Protein AF-A0A2H1X3H8-F1 (afdb_monomer)

Radius of gyration: 25.98 Å; Cα contacts (8 Å, |Δi|>4): 181; chains: 1; bounding box: 60×42×74 Å

Nearest PDB structures (foldseek):
  6c70-assembly1_A  TM=7.941E-01  e=4.720E-04  Apocrypta bakeri
  8z9z-assembly1_C  TM=7.467E-01  e=4.088E-04  Acyrthosiphon pisum
  8z9z-assembly1_B  TM=7.452E-01  e=4.499E-04  Acyrthosiphon pisum
  8v3c-assembly1_D  TM=6.646E-01  e=2.406E-03  Anopheles gambiae

Structure (mmCIF, N/CA/C/O backbone):
data_AF-A0A2H1X3H8-F1
#
_entry.id   AF-A0A2H1X3H8-F1
#
loop_
_atom_site.group_PDB
_atom_site.id
_atom_site.type_symbol
_atom_site.label_atom_id
_atom_site.label_alt_id
_atom_site.label_comp_id
_atom_site.label_asym_id
_atom_site.label_entity_id
_atom_site.label_seq_id
_atom_site.pdbx_PDB_ins_code
_atom_site.Cartn_x
_atom_site.Cartn_y
_atom_site.Cartn_z
_atom_site.occupancy
_atom_site.B_iso_or_equiv
_atom_site.auth_seq_id
_atom_site.auth_comp_id
_atom_site.auth_asym_id
_atom_site.auth_atom_id
_atom_site.pdbx_PDB_model_num
ATOM 1 N N . MET A 1 1 ? -20.630 18.514 27.904 1.00 39.47 1 MET A N 1
ATOM 2 C CA . MET A 1 1 ? -19.962 17.916 26.727 1.00 39.47 1 MET A CA 1
ATOM 3 C C . MET A 1 1 ? -20.023 16.414 26.914 1.00 39.47 1 MET A C 1
ATOM 5 O O . MET A 1 1 ? -19.529 15.965 27.935 1.00 39.47 1 MET A O 1
ATOM 9 N N . SER A 1 2 ? -20.696 15.652 26.046 1.00 44.75 2 SER A N 1
ATOM 10 C CA . SER A 1 2 ? -20.638 14.188 26.160 1.00 44.75 2 SER A CA 1
ATOM 11 C C . SER A 1 2 ? -19.223 13.745 25.806 1.00 44.75 2 SER A C 1
ATOM 13 O O . SER A 1 2 ? -18.767 14.036 24.699 1.00 44.75 2 SER A O 1
ATOM 15 N N . GLU A 1 3 ? -18.527 13.099 26.736 1.00 55.97 3 GLU A N 1
ATOM 16 C CA . GLU A 1 3 ? -17.233 12.475 26.467 1.00 55.97 3 GLU A CA 1
ATOM 17 C C . GLU A 1 3 ? -17.399 11.512 25.289 1.00 55.97 3 GLU A C 1
ATOM 19 O O . GLU A 1 3 ? -18.258 10.625 25.295 1.00 55.97 3 GLU A O 1
ATOM 24 N N . GLN A 1 4 ? -16.649 11.760 24.217 1.00 63.66 4 GLN A N 1
ATOM 25 C CA . GLN A 1 4 ? -16.668 10.906 23.044 1.00 63.66 4 GLN A CA 1
ATOM 26 C C . GLN A 1 4 ? -16.036 9.574 23.444 1.00 63.66 4 GLN A C 1
ATOM 28 O O . GLN A 1 4 ? -14.826 9.500 23.636 1.00 63.66 4 GLN A O 1
ATOM 33 N N . LYS A 1 5 ? -16.863 8.537 23.608 1.00 76.88 5 LYS A N 1
ATOM 34 C CA . LYS A 1 5 ? -16.381 7.190 23.918 1.00 76.88 5 LYS A CA 1
ATOM 35 C C . LYS A 1 5 ? -15.461 6.706 22.806 1.00 76.88 5 LYS A C 1
ATOM 37 O O . LYS A 1 5 ? -15.828 6.761 21.632 1.00 76.88 5 LYS A O 1
ATOM 42 N N . ILE A 1 6 ? -14.292 6.221 23.202 1.00 85.44 6 ILE A N 1
ATOM 43 C CA . ILE A 1 6 ? -13.278 5.704 22.289 1.00 85.44 6 ILE A CA 1
ATOM 44 C C . ILE A 1 6 ? -13.769 4.402 21.684 1.00 85.44 6 ILE A C 1
ATOM 46 O O . ILE A 1 6 ? -14.173 3.478 22.396 1.00 85.44 6 ILE A O 1
ATOM 50 N N . THR A 1 7 ? -13.735 4.344 20.357 1.00 88.25 7 THR A N 1
ATOM 51 C CA . THR A 1 7 ? -14.158 3.162 19.607 1.00 88.25 7 THR A CA 1
ATOM 52 C C . THR A 1 7 ? -12.942 2.375 19.111 1.00 88.25 7 THR A C 1
ATOM 54 O O . THR A 1 7 ? -11.980 2.976 18.625 1.00 88.25 7 THR A O 1
ATOM 57 N N . PRO A 1 8 ? -12.968 1.030 19.151 1.00 89.94 8 PRO A N 1
ATOM 58 C CA . PRO A 1 8 ? -11.914 0.189 18.565 1.00 89.94 8 PRO A CA 1
ATOM 59 C C . PRO A 1 8 ? -11.628 0.528 17.095 1.00 89.94 8 PRO A C 1
ATOM 61 O O . PRO A 1 8 ? -10.495 0.438 16.611 1.00 89.94 8 PRO A O 1
ATOM 64 N N . PHE A 1 9 ? -12.662 0.980 16.380 1.00 92.31 9 PHE A N 1
ATOM 65 C CA . PHE A 1 9 ? -12.580 1.316 14.968 1.00 92.31 9 PHE A CA 1
ATOM 66 C C . PHE A 1 9 ? -11.637 2.501 14.664 1.00 92.31 9 PHE A C 1
ATOM 68 O O . PHE A 1 9 ? -11.088 2.601 13.562 1.00 92.31 9 PHE A O 1
ATOM 75 N N . GLU A 1 10 ? -11.360 3.377 15.635 1.00 93.25 10 GLU A N 1
ATOM 76 C CA . GLU A 1 10 ? -10.442 4.516 15.473 1.00 93.25 10 GLU A CA 1
ATOM 77 C C . GLU A 1 10 ? -9.011 4.098 15.110 1.00 93.25 10 GLU A C 1
ATOM 79 O O . GLU A 1 10 ? -8.323 4.814 14.366 1.00 93.25 10 GLU A O 1
ATOM 84 N N . SER A 1 11 ? -8.582 2.911 15.546 1.00 95.19 11 SER A N 1
ATOM 85 C CA . SER A 1 11 ? -7.281 2.334 15.188 1.00 95.19 11 SER A CA 1
ATOM 86 C C . SER A 1 11 ? -7.108 2.133 13.681 1.00 95.19 11 SER A C 1
ATOM 88 O O . SER A 1 11 ? -5.994 2.249 13.174 1.00 95.19 11 SER A O 1
ATOM 90 N N . PHE A 1 12 ? -8.198 1.914 12.939 1.00 96.69 12 PHE A N 1
ATOM 91 C CA . PHE A 1 12 ? -8.157 1.686 11.493 1.00 96.69 12 PHE A CA 1
ATOM 92 C C . PHE A 1 12 ? -8.214 2.969 10.659 1.00 96.69 12 PHE A C 1
ATOM 94 O O . PHE A 1 12 ? -8.030 2.934 9.441 1.00 96.69 12 PHE A O 1
ATOM 101 N N . SER A 1 13 ? -8.505 4.113 11.280 1.00 95.50 13 SER A N 1
ATOM 102 C CA . SER A 1 13 ? -8.808 5.348 10.552 1.00 95.50 13 SER A CA 1
ATOM 103 C C . SER A 1 13 ? -7.672 5.788 9.621 1.00 95.50 13 SER A C 1
ATOM 105 O O . SER A 1 13 ? -7.919 6.101 8.456 1.00 95.50 13 SER A O 1
ATOM 107 N N . GLU A 1 14 ? -6.425 5.762 10.091 1.00 96.81 14 GLU A N 1
ATOM 108 C CA . GLU A 1 14 ? -5.265 6.166 9.294 1.00 96.81 14 GLU A CA 1
ATOM 109 C C . GLU A 1 14 ? -4.955 5.193 8.153 1.00 96.81 14 GLU A C 1
ATOM 111 O O . GLU A 1 14 ? -4.663 5.638 7.042 1.00 96.81 14 GLU A O 1
ATOM 116 N N . VAL A 1 15 ? -5.071 3.880 8.380 1.00 97.75 15 VAL A N 1
ATOM 117 C CA . VAL A 1 15 ? -4.818 2.891 7.323 1.00 97.75 15 VAL A CA 1
ATOM 118 C C . VAL A 1 15 ? -5.897 2.945 6.241 1.00 97.75 15 VAL A C 1
ATOM 120 O O . VAL A 1 15 ? -5.572 2.971 5.054 1.00 97.75 15 VAL A O 1
ATOM 123 N N . TYR A 1 16 ? -7.174 3.085 6.614 1.00 97.44 16 TYR A N 1
ATOM 124 C CA . TYR A 1 16 ? -8.247 3.241 5.633 1.00 97.44 16 TYR A CA 1
ATOM 125 C C . TYR A 1 16 ? -8.139 4.546 4.849 1.00 97.44 16 TYR A C 1
ATOM 127 O O . TYR A 1 16 ? -8.426 4.542 3.655 1.00 97.44 16 TYR A O 1
ATOM 135 N N . LYS A 1 17 ? -7.691 5.651 5.463 1.00 96.94 17 LYS A N 1
ATOM 136 C CA . LYS A 1 17 ? -7.405 6.891 4.719 1.00 96.94 17 LYS A CA 1
ATOM 137 C C . LYS A 1 17 ? -6.371 6.651 3.623 1.00 96.94 17 LYS A C 1
ATOM 139 O O . LYS A 1 17 ? -6.586 7.113 2.508 1.00 96.94 17 LYS A O 1
ATOM 144 N N . VAL A 1 18 ? -5.297 5.910 3.913 1.00 97.56 18 VAL A N 1
ATOM 145 C CA . VAL A 1 18 ? -4.284 5.561 2.904 1.00 97.56 18 VAL A CA 1
ATOM 146 C C . VAL A 1 18 ? -4.886 4.672 1.820 1.00 97.56 18 VAL A C 1
ATOM 148 O O . VAL A 1 18 ? -4.767 5.009 0.650 1.00 97.56 18 VAL A O 1
ATOM 151 N N . LEU A 1 19 ? -5.594 3.598 2.185 1.00 97.56 19 LEU A N 1
ATOM 152 C CA . LEU A 1 19 ? -6.205 2.671 1.223 1.00 97.56 19 LEU A CA 1
ATOM 153 C C . LEU A 1 19 ? -7.251 3.334 0.317 1.00 97.56 19 LEU A C 1
ATOM 155 O O . LEU A 1 19 ? -7.355 2.999 -0.862 1.00 97.56 19 LEU A O 1
ATOM 159 N N . ILE A 1 20 ? -8.034 4.269 0.855 1.00 96.81 20 ILE A N 1
ATOM 160 C CA . ILE A 1 20 ? -8.954 5.096 0.071 1.00 96.81 20 ILE A CA 1
ATOM 161 C C . ILE A 1 20 ? -8.150 6.027 -0.834 1.00 96.81 20 ILE A C 1
ATOM 163 O O . ILE A 1 20 ? -8.449 6.113 -2.020 1.00 96.81 20 ILE A O 1
ATOM 167 N N . TRP A 1 21 ? -7.122 6.693 -0.302 1.00 96.31 21 TRP A N 1
ATOM 168 C CA . TRP A 1 21 ? -6.304 7.622 -1.074 1.00 96.31 21 TRP A CA 1
ATOM 169 C C . TRP A 1 21 ? -5.617 6.951 -2.261 1.00 96.31 21 TRP A C 1
ATOM 171 O O . TRP A 1 21 ? -5.686 7.535 -3.329 1.00 96.31 21 TRP A O 1
ATOM 181 N N . VAL A 1 22 ? -5.075 5.730 -2.128 1.00 96.62 22 VAL A N 1
ATOM 182 C CA . VAL A 1 22 ? -4.475 4.955 -3.245 1.00 96.62 22 VAL A CA 1
ATOM 183 C C . VAL A 1 22 ? -5.501 4.238 -4.140 1.00 96.62 22 VAL A C 1
ATOM 185 O O . VAL A 1 22 ? -5.134 3.555 -5.092 1.00 96.62 22 VAL A O 1
ATOM 188 N N . GLY A 1 23 ? -6.799 4.341 -3.830 1.00 96.31 23 GLY A N 1
ATOM 189 C CA . GLY A 1 23 ? -7.867 3.758 -4.650 1.00 96.31 23 GLY A CA 1
ATOM 190 C C . GLY A 1 23 ? -8.087 2.257 -4.444 1.00 96.31 23 GLY A C 1
ATOM 191 O O . GLY A 1 23 ? -8.811 1.624 -5.210 1.00 96.31 23 GLY A O 1
ATOM 192 N N . TYR A 1 24 ? -7.516 1.666 -3.396 1.00 96.31 24 TYR A N 1
ATOM 193 C CA . TYR A 1 24 ? -7.647 0.233 -3.110 1.00 96.31 24 TYR A CA 1
ATOM 194 C C . TYR A 1 24 ? -8.895 -0.078 -2.283 1.00 96.31 24 TYR A C 1
ATOM 196 O O . TYR A 1 24 ? -9.427 -1.182 -2.355 1.00 96.31 24 TYR A O 1
ATOM 204 N N . PHE A 1 25 ? -9.437 0.904 -1.558 1.00 95.56 25 PHE A N 1
ATOM 205 C CA . PHE A 1 25 ? -10.661 0.739 -0.776 1.00 95.56 25 PHE A CA 1
ATOM 206 C C . PHE A 1 25 ? -11.738 1.770 -1.130 1.00 95.56 25 PHE A C 1
ATOM 208 O O . PHE A 1 25 ? -11.477 2.862 -1.644 1.00 95.56 25 PHE A O 1
ATOM 215 N N . LYS A 1 26 ? -12.996 1.413 -0.865 1.00 94.06 26 LYS A N 1
ATOM 216 C CA . LYS A 1 26 ? -14.129 2.336 -1.006 1.00 94.06 26 LYS A CA 1
ATOM 217 C C . LYS A 1 26 ? -14.186 3.306 0.174 1.00 94.06 26 LYS A C 1
ATOM 219 O O . LYS A 1 26 ? -13.653 3.023 1.241 1.00 94.06 26 LYS A O 1
ATOM 224 N N . PHE A 1 27 ? -14.892 4.424 0.023 1.00 92.06 27 PHE A N 1
ATOM 225 C CA . PHE A 1 27 ? -15.163 5.288 1.171 1.00 92.06 27 PHE A CA 1
ATOM 226 C C . PHE A 1 27 ? -15.893 4.524 2.285 1.00 92.06 27 PHE A C 1
ATOM 228 O O . PHE A 1 27 ? -16.904 3.872 2.027 1.00 92.06 27 PHE A O 1
ATOM 235 N N . LEU A 1 28 ? -15.411 4.665 3.524 1.00 88.69 28 LEU A N 1
ATOM 236 C CA . LEU A 1 28 ? -16.061 4.101 4.714 1.00 88.69 28 LEU A CA 1
ATOM 237 C C . LEU A 1 28 ? -17.440 4.723 4.967 1.00 88.69 28 LEU A C 1
ATOM 239 O O . LEU A 1 28 ? -18.378 4.034 5.351 1.00 88.69 28 LEU A O 1
ATOM 243 N N . LYS A 1 29 ? -17.572 6.031 4.721 1.00 87.38 29 LYS A N 1
ATOM 244 C CA . LYS A 1 29 ? -18.836 6.773 4.792 1.00 87.38 29 LYS A CA 1
ATOM 245 C C . LYS A 1 29 ? -19.083 7.451 3.453 1.00 87.38 29 LYS A C 1
ATOM 247 O O . LYS A 1 29 ? -18.168 8.043 2.883 1.00 87.38 29 LYS A O 1
ATOM 252 N N . LYS A 1 30 ? -20.315 7.371 2.944 1.00 86.19 30 LYS A N 1
ATOM 253 C CA . LYS A 1 30 ? -20.681 8.014 1.675 1.00 86.19 30 LYS A CA 1
ATOM 254 C C . LYS A 1 30 ? -20.423 9.526 1.787 1.00 86.19 30 LYS A C 1
ATOM 256 O O . LYS A 1 30 ? -20.972 10.151 2.696 1.00 86.19 30 LYS A O 1
ATOM 261 N N . PRO A 1 31 ? -19.607 10.127 0.902 1.00 89.06 31 PRO A N 1
ATOM 262 C CA . PRO A 1 31 ? -19.337 11.553 0.973 1.00 89.06 31 PRO A CA 1
ATOM 263 C C . PRO A 1 31 ? -20.602 12.342 0.618 1.00 89.06 31 PRO A C 1
ATOM 265 O O . PRO A 1 31 ? -21.437 11.894 -0.170 1.00 89.06 31 PRO A O 1
ATOM 268 N N . ARG A 1 32 ? -20.727 13.549 1.179 1.00 90.25 32 ARG A N 1
ATOM 269 C CA . ARG A 1 32 ? -21.856 14.452 0.894 1.00 90.25 32 ARG A CA 1
ATOM 270 C C . ARG A 1 32 ? -21.882 14.887 -0.577 1.00 90.25 32 ARG A C 1
ATOM 272 O O . ARG A 1 32 ? -22.952 15.078 -1.147 1.00 90.25 32 ARG A O 1
ATOM 279 N N . ASN A 1 33 ? -20.707 15.018 -1.192 1.00 94.44 33 ASN A N 1
ATOM 280 C CA . ASN A 1 33 ? -20.559 15.384 -2.595 1.00 94.44 33 ASN A CA 1
ATOM 281 C C . ASN A 1 33 ? -20.717 14.149 -3.505 1.00 94.44 33 ASN A C 1
ATOM 283 O O . ASN A 1 33 ? -19.891 13.235 -3.473 1.00 94.44 33 ASN A O 1
ATOM 287 N N . ARG A 1 34 ? -21.762 14.144 -4.346 1.00 94.00 34 ARG A N 1
ATOM 288 C CA . ARG A 1 34 ? -22.020 13.064 -5.316 1.00 94.00 34 ARG A CA 1
ATOM 289 C C . ARG A 1 34 ? -20.926 12.952 -6.378 1.00 94.00 34 ARG A C 1
ATOM 291 O O . ARG A 1 34 ? -20.569 11.834 -6.729 1.00 94.00 34 ARG A O 1
ATOM 298 N N . CYS A 1 35 ? -20.383 14.075 -6.849 1.00 95.69 35 CYS A N 1
ATOM 299 C CA . CYS A 1 35 ? -19.320 14.085 -7.854 1.00 95.69 35 CYS A CA 1
ATOM 300 C C . CYS A 1 35 ? -18.070 13.377 -7.321 1.00 95.69 35 CYS A C 1
ATOM 302 O O . CYS A 1 35 ? -17.588 12.439 -7.943 1.00 95.69 35 CYS A O 1
ATOM 304 N N . LEU A 1 36 ? -17.644 13.714 -6.097 1.00 94.56 36 LEU A N 1
ATOM 305 C CA . LEU A 1 36 ? -16.516 13.049 -5.436 1.00 94.56 36 LEU A CA 1
ATOM 306 C C . LEU A 1 36 ? -16.723 11.532 -5.321 1.00 94.56 36 LEU A C 1
ATOM 308 O O . LEU A 1 36 ? -15.793 10.759 -5.534 1.00 94.56 36 LEU A O 1
ATOM 312 N N . TRP A 1 37 ? -17.944 11.097 -4.997 1.00 94.75 37 TRP A N 1
ATOM 313 C CA . TRP A 1 37 ? -18.262 9.673 -4.939 1.00 94.75 37 TRP A CA 1
ATOM 314 C C . TRP A 1 37 ? -18.112 8.997 -6.306 1.00 94.75 37 TRP A C 1
ATOM 316 O O . TRP A 1 37 ? -17.467 7.956 -6.380 1.00 94.75 37 TRP A O 1
ATOM 326 N N . ILE A 1 38 ? -18.663 9.589 -7.373 1.00 95.50 38 ILE A N 1
ATOM 327 C CA . ILE A 1 38 ? -18.574 9.052 -8.741 1.00 95.50 38 ILE A CA 1
ATOM 328 C C . ILE A 1 38 ? -17.116 9.011 -9.207 1.00 95.50 38 ILE A C 1
ATOM 330 O O . ILE A 1 38 ? -16.659 7.963 -9.660 1.00 95.50 38 ILE A O 1
ATOM 334 N N . CYS A 1 39 ? -16.371 10.108 -9.032 1.00 96.88 39 CYS A N 1
ATOM 335 C CA . CYS A 1 39 ? -14.948 10.173 -9.354 1.00 96.88 39 CYS A CA 1
ATOM 336 C C . CYS A 1 39 ? -14.179 9.052 -8.659 1.00 96.88 39 CYS A C 1
ATOM 338 O O . CYS A 1 39 ? -13.418 8.356 -9.318 1.00 96.88 39 CYS A O 1
ATOM 340 N N . HIS A 1 40 ? -14.436 8.810 -7.369 1.00 95.62 40 HIS A N 1
ATOM 341 C CA . HIS A 1 40 ? -13.796 7.717 -6.637 1.00 95.62 40 HIS A CA 1
ATOM 342 C C . HIS A 1 40 ? -14.161 6.336 -7.189 1.00 95.62 40 HIS A C 1
ATOM 344 O O . HIS A 1 40 ? -13.296 5.473 -7.284 1.00 95.62 40 HIS A O 1
ATOM 350 N N . GLN A 1 41 ? -15.419 6.107 -7.585 1.00 94.69 41 GLN A N 1
ATOM 351 C CA . GLN A 1 41 ? -15.811 4.820 -8.177 1.00 94.69 41 GLN A CA 1
ATOM 352 C C . GLN A 1 41 ? -15.117 4.542 -9.513 1.00 94.69 41 GLN A C 1
ATOM 354 O O . GLN A 1 41 ? -14.825 3.385 -9.788 1.00 94.69 41 GLN A O 1
ATOM 359 N N . ILE A 1 42 ? -14.834 5.573 -10.314 1.00 96.75 42 ILE A N 1
ATOM 360 C CA . ILE A 1 42 ? -14.075 5.451 -11.573 1.00 96.75 42 ILE A CA 1
ATOM 361 C C . ILE A 1 42 ? -12.577 5.317 -11.291 1.00 96.75 42 ILE A C 1
ATOM 363 O O . ILE A 1 42 ? -11.867 4.546 -11.925 1.00 96.75 42 ILE A O 1
ATOM 367 N N . TYR A 1 43 ? -12.089 6.055 -10.307 1.00 96.56 43 TYR A N 1
ATOM 368 C CA . TYR A 1 43 ? -10.686 6.100 -9.939 1.00 96.56 43 TYR A CA 1
ATOM 369 C C . TYR A 1 43 ? -10.156 4.758 -9.398 1.00 96.56 43 TYR A C 1
ATOM 371 O O . TYR A 1 43 ? -9.048 4.360 -9.740 1.00 96.56 43 TYR A O 1
ATOM 379 N N . ARG A 1 44 ? -10.948 4.003 -8.628 1.00 95.75 44 ARG A N 1
ATOM 380 C CA . ARG A 1 44 ? -10.550 2.678 -8.105 1.00 95.75 44 ARG A CA 1
ATOM 381 C C . ARG A 1 44 ? -10.176 1.643 -9.185 1.00 95.75 44 ARG A C 1
ATOM 383 O O . ARG A 1 44 ? -9.094 1.064 -9.081 1.00 95.75 44 ARG A O 1
ATOM 390 N N . PRO A 1 45 ? -11.010 1.372 -10.213 1.00 95.88 45 PRO A N 1
ATOM 391 C CA .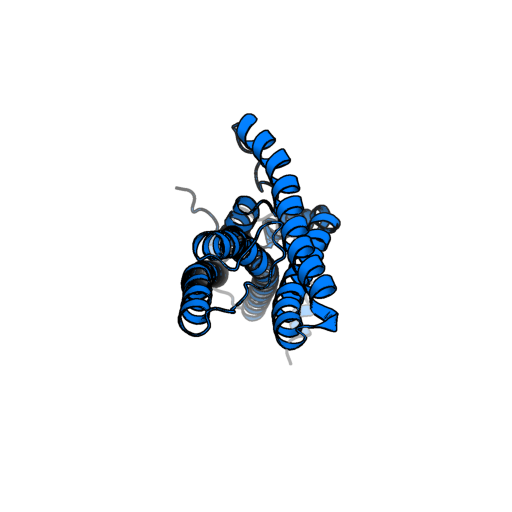 PRO A 1 45 ? -10.625 0.465 -11.288 1.00 95.88 45 PRO A CA 1
ATOM 392 C C . PRO A 1 45 ? -9.451 1.014 -12.106 1.00 95.88 45 PRO A C 1
ATOM 394 O O . PRO A 1 45 ? -8.608 0.225 -12.513 1.00 95.88 45 PRO A O 1
ATOM 397 N N . LEU A 1 46 ? -9.327 2.337 -12.282 1.00 96.12 46 LEU A N 1
ATOM 398 C CA . LEU A 1 46 ? -8.145 2.929 -12.922 1.00 96.12 46 LEU A CA 1
ATOM 399 C C . LEU A 1 46 ? -6.861 2.671 -12.122 1.00 96.12 46 LEU A C 1
ATOM 401 O O . LEU A 1 46 ? -5.850 2.303 -12.710 1.00 96.12 46 LEU A O 1
ATOM 405 N N . ALA A 1 47 ? -6.905 2.791 -10.792 1.00 95.81 47 ALA A N 1
ATOM 406 C CA . ALA A 1 47 ? -5.774 2.459 -9.928 1.00 95.81 47 ALA A CA 1
ATOM 407 C C . ALA A 1 47 ? -5.384 0.976 -10.054 1.00 95.81 47 ALA A C 1
ATOM 409 O O . ALA A 1 47 ? -4.202 0.652 -10.112 1.00 95.81 47 ALA A O 1
ATOM 410 N N . PHE A 1 48 ? -6.364 0.074 -10.156 1.00 95.56 48 PHE A N 1
ATOM 411 C CA . PHE A 1 48 ? -6.099 -1.348 -10.390 1.00 95.56 48 PHE A CA 1
ATOM 412 C C . PHE A 1 48 ? -5.490 -1.612 -11.776 1.00 95.56 48 PHE A C 1
ATOM 414 O O . PHE A 1 48 ? -4.514 -2.349 -11.882 1.00 95.56 48 PHE A O 1
ATOM 421 N N . ILE A 1 49 ? -6.012 -0.971 -12.827 1.00 95.75 49 ILE A N 1
ATOM 422 C CA . ILE A 1 49 ? -5.456 -1.055 -14.186 1.00 95.75 49 ILE A CA 1
ATOM 423 C C . ILE A 1 49 ? -4.012 -0.542 -14.215 1.00 95.75 49 ILE A C 1
ATOM 425 O O . ILE A 1 49 ? -3.175 -1.162 -14.861 1.00 95.75 49 ILE A O 1
ATOM 429 N N . LEU A 1 50 ? -3.699 0.536 -13.490 1.00 94.94 50 LEU A N 1
ATOM 430 C CA . LEU A 1 50 ? -2.337 1.060 -13.386 1.00 94.94 50 LEU A CA 1
ATOM 431 C C . LEU A 1 50 ? -1.376 0.038 -12.762 1.00 94.94 50 LEU A C 1
ATOM 433 O O . LEU A 1 50 ? -0.271 -0.133 -13.268 1.00 94.94 50 LEU A O 1
ATOM 437 N N . VAL A 1 51 ? -1.800 -0.676 -11.712 1.00 96.25 51 VAL A N 1
ATOM 438 C CA . VAL A 1 51 ? -1.004 -1.766 -11.120 1.00 96.25 51 VAL A CA 1
ATOM 439 C C . VAL A 1 51 ? -0.782 -2.884 -12.138 1.00 96.25 51 VAL A C 1
ATOM 441 O O . VAL A 1 51 ? 0.352 -3.318 -12.317 1.00 96.25 51 VAL A O 1
ATOM 444 N N . LEU A 1 52 ? -1.828 -3.326 -12.844 1.00 96.19 52 LEU A N 1
ATOM 445 C CA . LEU A 1 52 ? -1.699 -4.374 -13.866 1.00 96.19 52 LEU A CA 1
ATOM 446 C C . LEU A 1 52 ? -0.780 -3.957 -15.017 1.00 96.19 52 LEU A C 1
ATOM 448 O O . LEU A 1 52 ? 0.042 -4.754 -15.457 1.00 96.19 52 LEU A O 1
ATOM 452 N N . TRP A 1 53 ? -0.893 -2.713 -15.480 1.00 95.94 53 TRP A N 1
ATOM 453 C CA . TRP A 1 53 ? 0.001 -2.149 -16.487 1.00 95.94 53 TRP A CA 1
ATOM 454 C C . TRP A 1 53 ? 1.453 -2.147 -15.999 1.00 95.94 53 TRP A C 1
ATOM 456 O O . TRP A 1 53 ? 2.339 -2.580 -16.730 1.00 95.94 53 TRP A O 1
ATOM 466 N N . TYR A 1 54 ? 1.684 -1.733 -14.751 1.00 95.31 54 TYR A N 1
ATOM 467 C CA . TYR A 1 54 ? 3.018 -1.694 -14.158 1.00 95.31 54 TYR A CA 1
ATOM 468 C C . TYR A 1 54 ? 3.653 -3.092 -14.039 1.00 95.31 54 TYR A C 1
ATOM 470 O O . TYR A 1 54 ? 4.832 -3.252 -14.337 1.00 95.31 54 TYR A O 1
ATOM 478 N N . ASN A 1 55 ? 2.872 -4.122 -13.695 1.00 95.56 55 ASN A N 1
ATOM 479 C CA . ASN A 1 55 ? 3.341 -5.518 -13.719 1.00 95.56 55 ASN A CA 1
ATOM 480 C C . ASN A 1 55 ? 3.625 -5.976 -15.161 1.00 95.56 55 ASN A C 1
ATOM 482 O O . ASN A 1 55 ? 4.661 -6.561 -15.457 1.00 95.56 55 ASN A O 1
ATOM 486 N N . ALA A 1 56 ? 2.730 -5.661 -16.104 1.00 96.19 56 ALA A N 1
ATOM 487 C CA . ALA A 1 56 ? 2.877 -6.085 -17.494 1.00 96.19 56 ALA A CA 1
ATOM 488 C C . ALA A 1 56 ? 4.172 -5.566 -18.139 1.00 96.19 56 ALA A C 1
ATOM 490 O O . ALA A 1 56 ? 4.827 -6.318 -18.859 1.00 96.19 56 ALA A O 1
ATOM 491 N N . VAL A 1 57 ? 4.576 -4.317 -17.875 1.00 96.00 57 VAL A N 1
ATOM 492 C CA . VAL A 1 57 ? 5.835 -3.776 -18.424 1.00 96.00 57 VAL A CA 1
ATOM 493 C C . VAL A 1 57 ? 7.081 -4.459 -17.846 1.00 96.00 57 VAL A C 1
ATOM 495 O O . VAL A 1 57 ? 8.060 -4.625 -18.571 1.00 96.00 57 VAL A O 1
ATOM 498 N N . HIS A 1 58 ? 7.047 -4.917 -16.593 1.00 95.69 58 HIS A N 1
ATOM 499 C CA . HIS A 1 58 ? 8.131 -5.709 -15.999 1.00 95.69 58 HIS A CA 1
ATOM 500 C C . HIS A 1 58 ? 8.160 -7.128 -16.570 1.00 95.69 58 HIS A C 1
ATOM 502 O O . HIS A 1 58 ? 9.213 -7.626 -16.963 1.00 95.69 58 HIS A O 1
ATOM 508 N N . LEU A 1 59 ? 6.994 -7.759 -16.719 1.00 96.12 59 LEU A N 1
ATOM 509 C CA . LEU A 1 59 ? 6.888 -9.081 -17.328 1.00 96.12 59 LEU A CA 1
ATOM 510 C C . LEU A 1 59 ? 7.398 -9.090 -18.777 1.00 96.12 59 LEU A C 1
ATOM 512 O O . LEU A 1 59 ? 8.113 -10.010 -19.170 1.00 96.12 59 LEU A O 1
ATOM 516 N N . ILE A 1 60 ? 7.072 -8.062 -19.568 1.00 96.06 60 ILE A N 1
ATOM 517 C CA . ILE A 1 60 ? 7.587 -7.922 -20.939 1.00 96.06 60 ILE A CA 1
ATOM 518 C C . ILE A 1 60 ? 9.115 -7.796 -20.925 1.00 96.06 60 ILE A C 1
ATOM 520 O O . ILE A 1 60 ? 9.772 -8.469 -21.718 1.00 96.06 60 ILE A O 1
ATOM 524 N N . PHE A 1 61 ? 9.678 -6.992 -20.016 1.00 95.50 61 PHE A N 1
ATOM 525 C CA . PHE A 1 61 ? 11.129 -6.844 -19.871 1.00 95.50 61 PHE A CA 1
ATOM 526 C C . PHE A 1 61 ? 11.809 -8.184 -19.562 1.00 95.50 61 PHE A C 1
ATOM 528 O O . PHE A 1 61 ? 12.762 -8.564 -20.239 1.00 95.50 61 PHE A O 1
ATOM 535 N N . ILE A 1 62 ? 11.271 -8.943 -18.602 1.00 95.38 62 ILE A N 1
ATOM 536 C CA . ILE A 1 62 ? 11.761 -10.279 -18.228 1.00 95.38 62 ILE A CA 1
ATOM 537 C C . ILE A 1 62 ? 11.748 -11.228 -19.431 1.00 95.38 62 ILE A C 1
ATOM 539 O O . ILE A 1 62 ? 12.734 -11.917 -19.685 1.00 95.38 62 ILE A O 1
ATOM 543 N N . VAL A 1 63 ? 10.646 -11.259 -20.188 1.00 95.06 63 VAL A N 1
ATOM 544 C CA . VAL A 1 63 ? 10.499 -12.145 -21.353 1.00 95.06 63 VAL A CA 1
ATOM 545 C C . VAL A 1 63 ? 11.474 -11.770 -22.472 1.00 95.06 63 VAL A C 1
ATOM 547 O O . VAL A 1 63 ? 12.057 -12.663 -23.082 1.00 95.06 63 VAL A O 1
ATOM 550 N N . GLN A 1 64 ? 11.678 -10.476 -22.731 1.00 93.31 64 GLN A N 1
ATOM 551 C CA . GLN A 1 64 ? 12.611 -10.003 -23.760 1.00 93.31 64 GLN A CA 1
ATOM 552 C C . GLN A 1 64 ? 14.077 -10.228 -23.371 1.00 93.31 64 GLN A C 1
ATOM 554 O O . GLN A 1 64 ? 14.873 -10.628 -24.213 1.00 93.31 64 GLN A O 1
ATOM 559 N N . GLY A 1 65 ? 14.432 -10.009 -22.103 1.00 89.88 65 GLY A N 1
ATOM 560 C CA . GLY A 1 65 ? 15.810 -10.119 -21.619 1.00 89.88 65 GLY A CA 1
ATOM 561 C C . GLY A 1 65 ? 16.275 -11.544 -21.312 1.00 89.88 65 GLY A C 1
ATOM 562 O O . GLY A 1 65 ? 17.466 -11.746 -21.081 1.00 89.88 65 GLY A O 1
ATOM 563 N N . PHE A 1 66 ? 15.370 -12.533 -21.300 1.00 90.12 66 PHE A N 1
ATOM 564 C CA . PHE A 1 66 ? 15.639 -13.885 -20.784 1.00 90.12 66 PHE A CA 1
ATOM 565 C C . PHE A 1 66 ? 16.840 -14.583 -21.438 1.00 90.12 66 PHE A C 1
ATOM 567 O O . PHE A 1 66 ? 17.457 -15.439 -20.813 1.00 90.12 66 PHE A O 1
ATOM 574 N N . HIS A 1 67 ? 17.151 -14.264 -22.697 1.00 82.44 67 HIS A N 1
ATOM 575 C CA . HIS A 1 67 ? 18.220 -14.940 -23.439 1.00 82.44 67 HIS A CA 1
ATOM 576 C C . HIS A 1 67 ? 19.572 -14.221 -23.325 1.00 82.44 67 HIS A C 1
ATOM 578 O O . HIS A 1 67 ? 20.598 -14.891 -23.244 1.00 82.44 67 HIS A O 1
ATOM 584 N N . ASP A 1 68 ? 19.575 -12.887 -23.259 1.00 85.00 68 ASP A N 1
ATOM 585 C CA . ASP A 1 68 ? 20.794 -12.089 -23.446 1.00 85.00 68 ASP A CA 1
ATOM 586 C C . ASP A 1 68 ? 21.315 -11.438 -22.150 1.00 85.00 68 ASP A C 1
ATOM 588 O O . ASP A 1 68 ? 22.513 -11.175 -22.025 1.00 85.00 68 ASP A O 1
ATOM 592 N N . HIS A 1 69 ? 20.445 -11.199 -21.159 1.00 87.19 69 HIS A N 1
ATOM 593 C CA . HIS A 1 69 ? 20.753 -10.368 -19.985 1.00 87.19 69 HIS A CA 1
ATOM 594 C C . HIS A 1 69 ? 20.195 -10.963 -18.684 1.00 87.19 69 HIS A C 1
ATOM 596 O O . HIS A 1 69 ? 19.392 -10.344 -17.986 1.00 87.19 69 HIS A O 1
ATOM 602 N N . LEU A 1 70 ? 20.622 -12.185 -18.344 1.00 90.62 70 LEU A N 1
ATOM 603 C CA . LEU A 1 70 ? 20.097 -12.922 -17.185 1.00 90.62 70 LEU A CA 1
ATOM 604 C C . LEU A 1 70 ? 20.205 -12.154 -15.859 1.00 90.62 70 LEU A C 1
ATOM 606 O O . LEU A 1 70 ? 19.262 -12.196 -15.074 1.00 90.62 70 LEU A O 1
ATOM 610 N N . ASP A 1 71 ? 21.300 -11.430 -15.617 1.00 90.00 71 ASP A N 1
ATOM 611 C CA . ASP A 1 71 ? 21.477 -10.665 -14.373 1.00 90.00 71 ASP A CA 1
ATOM 612 C C . ASP A 1 71 ? 20.415 -9.562 -14.220 1.00 90.00 71 ASP A C 1
ATOM 614 O O . ASP A 1 71 ? 19.778 -9.447 -13.170 1.00 90.00 71 ASP A O 1
ATOM 618 N N . ASP A 1 72 ? 20.145 -8.804 -15.287 1.00 89.62 72 ASP A N 1
ATOM 619 C CA . ASP A 1 72 ? 19.109 -7.764 -15.289 1.00 89.62 72 ASP A CA 1
ATOM 620 C C . ASP A 1 72 ? 17.698 -8.370 -15.185 1.00 89.62 72 ASP A C 1
ATOM 622 O O . ASP A 1 72 ? 16.814 -7.807 -14.533 1.00 89.62 72 ASP A O 1
ATOM 626 N N . VAL A 1 73 ? 17.485 -9.552 -15.773 1.00 91.94 73 VAL A N 1
ATOM 627 C CA . VAL A 1 73 ? 16.234 -10.314 -15.643 1.00 91.94 73 VAL A CA 1
ATOM 628 C C . VAL A 1 73 ? 16.006 -10.766 -14.205 1.00 91.94 73 VAL A C 1
ATOM 630 O O . VAL A 1 73 ? 14.887 -10.651 -13.709 1.00 91.94 73 VAL A O 1
ATOM 633 N N . PHE A 1 74 ? 17.037 -11.252 -13.509 1.00 93.25 74 PHE A N 1
ATOM 634 C CA . PHE A 1 74 ? 16.924 -11.639 -12.102 1.00 93.25 74 PHE A CA 1
ATOM 635 C C . PHE A 1 74 ? 16.577 -10.446 -11.207 1.00 93.25 74 PHE A C 1
ATOM 637 O O . PHE A 1 74 ? 15.746 -10.579 -10.302 1.00 93.25 74 PHE A O 1
ATOM 644 N N . GLU A 1 75 ? 17.165 -9.278 -11.465 1.00 90.75 75 GLU A N 1
ATOM 645 C CA . GLU A 1 75 ? 16.827 -8.051 -10.742 1.00 90.75 75 GLU A CA 1
ATOM 646 C C . GLU A 1 75 ? 15.386 -7.596 -11.031 1.00 90.75 75 GLU A C 1
ATOM 648 O O . GLU A 1 75 ? 14.640 -7.304 -10.093 1.00 90.75 75 GLU A O 1
ATOM 653 N N . SER A 1 76 ? 14.941 -7.637 -12.293 1.00 92.12 76 SER A N 1
ATOM 654 C CA . SER A 1 76 ? 13.548 -7.339 -12.662 1.00 92.12 76 SER A CA 1
ATOM 655 C C . SER A 1 76 ? 12.557 -8.330 -12.032 1.00 92.12 76 SER A C 1
ATOM 657 O O . SER A 1 76 ? 11.551 -7.929 -11.446 1.00 92.12 76 SER A O 1
ATOM 659 N N . ALA A 1 77 ? 12.872 -9.629 -12.035 1.00 93.50 77 ALA A N 1
ATOM 660 C CA . ALA A 1 77 ? 12.043 -10.668 -11.425 1.00 93.50 77 ALA A CA 1
ATOM 661 C C . ALA A 1 77 ? 11.873 -10.471 -9.910 1.00 93.50 77 ALA A C 1
ATOM 663 O O . ALA A 1 77 ? 10.800 -10.738 -9.365 1.00 93.50 77 ALA A O 1
ATOM 664 N N . ARG A 1 78 ? 12.901 -9.964 -9.213 1.00 92.88 78 ARG A N 1
ATOM 665 C CA . ARG A 1 78 ? 12.805 -9.625 -7.785 1.00 92.88 78 ARG A CA 1
ATOM 666 C C . ARG A 1 78 ? 11.762 -8.532 -7.538 1.00 92.88 78 ARG A C 1
ATOM 668 O O . ARG A 1 78 ? 11.000 -8.639 -6.577 1.00 92.88 78 ARG A O 1
ATOM 675 N N . ILE A 1 79 ? 11.724 -7.508 -8.391 1.00 91.62 79 ILE A N 1
ATOM 676 C CA . ILE A 1 79 ? 10.715 -6.441 -8.329 1.00 91.62 79 ILE A CA 1
ATOM 677 C C . ILE A 1 79 ? 9.331 -7.031 -8.626 1.00 91.62 79 ILE A C 1
ATOM 679 O O . ILE A 1 79 ? 8.393 -6.811 -7.858 1.00 91.62 79 ILE A O 1
ATOM 683 N N . GLU A 1 80 ? 9.222 -7.856 -9.668 1.00 93.38 80 GLU A N 1
ATOM 684 C CA . GLU A 1 80 ? 7.957 -8.449 -10.107 1.00 93.38 80 GLU A CA 1
ATOM 685 C C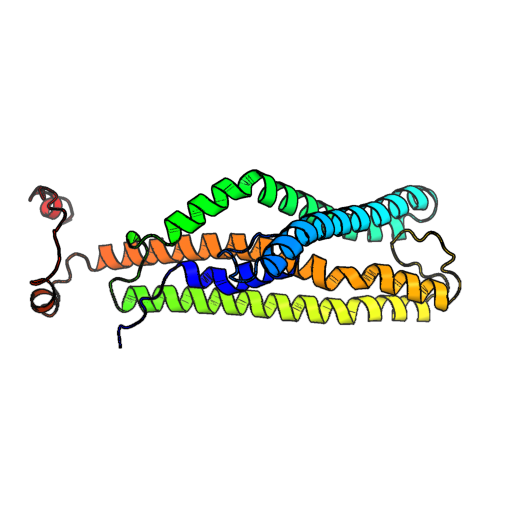 . GLU A 1 80 ? 7.310 -9.340 -9.036 1.00 93.38 80 GLU A C 1
ATOM 687 O O . GLU A 1 80 ? 6.100 -9.280 -8.838 1.00 93.38 80 GLU A O 1
ATOM 692 N N . ILE A 1 81 ? 8.084 -10.101 -8.252 1.00 94.75 81 ILE A N 1
ATOM 693 C CA . ILE A 1 81 ? 7.540 -10.908 -7.140 1.00 94.75 81 ILE A CA 1
ATOM 694 C C . ILE A 1 81 ? 6.755 -10.037 -6.142 1.00 94.75 81 ILE A C 1
ATOM 696 O O . ILE A 1 81 ? 5.680 -10.430 -5.675 1.00 94.75 81 ILE A O 1
ATOM 700 N N . ILE A 1 82 ? 7.271 -8.848 -5.819 1.00 93.25 82 ILE A N 1
ATOM 701 C CA . ILE A 1 82 ? 6.611 -7.903 -4.907 1.00 93.25 82 ILE A CA 1
ATOM 702 C C . ILE A 1 82 ? 5.332 -7.353 -5.558 1.00 93.25 82 ILE A C 1
ATOM 704 O O . ILE A 1 82 ? 4.301 -7.215 -4.895 1.00 93.25 82 ILE A O 1
ATOM 708 N N . GLN A 1 83 ? 5.362 -7.087 -6.863 1.00 93.38 83 GLN A N 1
ATOM 709 C CA . GLN A 1 83 ? 4.207 -6.570 -7.596 1.00 93.38 83 GLN A CA 1
ATOM 710 C C . GLN A 1 83 ? 3.092 -7.614 -7.748 1.00 93.38 83 GLN A C 1
ATOM 712 O O . GLN A 1 83 ? 1.927 -7.320 -7.467 1.00 93.38 83 GLN A O 1
ATOM 717 N N . VAL A 1 84 ? 3.436 -8.867 -8.044 1.00 95.69 84 VAL A N 1
ATOM 718 C CA . VAL A 1 84 ? 2.481 -9.982 -8.069 1.00 95.69 84 VAL A CA 1
ATOM 719 C C . VAL A 1 84 ? 1.862 -10.189 -6.684 1.00 95.69 84 VAL A C 1
ATOM 721 O O . VAL A 1 84 ? 0.650 -10.402 -6.577 1.00 95.69 84 VAL A O 1
ATOM 724 N N . ASN A 1 85 ? 2.643 -10.051 -5.602 1.00 96.94 85 ASN A N 1
ATOM 725 C CA . ASN A 1 85 ? 2.106 -10.089 -4.238 1.00 96.94 85 ASN A CA 1
ATOM 726 C C . ASN A 1 85 ? 1.031 -9.013 -4.018 1.00 96.94 85 ASN A C 1
ATOM 728 O O . ASN A 1 85 ? -0.028 -9.308 -3.453 1.00 96.94 85 ASN A O 1
ATOM 732 N N . LEU A 1 86 ? 1.258 -7.792 -4.510 1.00 96.25 86 LEU A N 1
ATOM 733 C CA . LEU A 1 86 ? 0.257 -6.729 -4.469 1.00 96.25 86 LEU A CA 1
ATOM 734 C C . LEU A 1 86 ? -0.998 -7.080 -5.267 1.00 96.25 86 LEU A C 1
ATOM 736 O O . LEU A 1 86 ? -2.104 -6.882 -4.766 1.00 96.25 86 LEU A O 1
ATOM 740 N N . VAL A 1 87 ? -0.856 -7.600 -6.487 1.00 96.81 87 VAL A N 1
ATOM 741 C CA . VAL A 1 87 ? -2.003 -7.984 -7.324 1.00 96.81 87 VAL A CA 1
ATOM 742 C C . VAL A 1 87 ? -2.871 -9.010 -6.597 1.00 96.81 87 VAL A C 1
ATOM 744 O O . VAL A 1 87 ? -4.085 -8.827 -6.488 1.00 96.81 87 VAL A O 1
ATOM 747 N N . VAL A 1 88 ? -2.257 -10.041 -6.010 1.00 97.44 88 VAL A N 1
ATOM 748 C CA . VAL A 1 88 ? -2.967 -11.057 -5.217 1.00 97.44 88 VAL A CA 1
ATOM 749 C C . VAL A 1 88 ? -3.663 -10.430 -4.007 1.00 97.44 88 VAL A C 1
ATOM 751 O O . VAL A 1 88 ? -4.835 -10.725 -3.750 1.00 97.44 88 VAL A O 1
ATOM 754 N N . LYS A 1 89 ? -2.991 -9.526 -3.283 1.00 97.06 89 LYS A N 1
ATOM 755 C CA . LYS A 1 89 ? -3.581 -8.777 -2.160 1.00 97.06 89 LYS A CA 1
ATOM 756 C C . LYS A 1 89 ? -4.789 -7.948 -2.588 1.00 97.06 89 LYS A C 1
ATOM 758 O O . LYS A 1 89 ? -5.814 -7.974 -1.908 1.00 97.06 89 LYS A O 1
ATOM 763 N N . LEU A 1 90 ? -4.699 -7.248 -3.716 1.00 96.25 90 LEU A N 1
ATOM 764 C CA . LEU A 1 90 ? -5.788 -6.441 -4.261 1.00 96.25 90 LEU A CA 1
ATOM 765 C C . LEU A 1 90 ? -6.979 -7.306 -4.645 1.00 96.25 90 LEU A C 1
ATOM 767 O O . LEU A 1 90 ? -8.092 -7.024 -4.205 1.00 96.25 90 LEU A O 1
ATOM 771 N N . ILE A 1 91 ? -6.752 -8.383 -5.400 1.00 96.31 91 ILE A N 1
ATOM 772 C CA . ILE A 1 91 ? -7.803 -9.337 -5.771 1.00 96.31 91 ILE A CA 1
ATOM 773 C C . ILE A 1 91 ? -8.475 -9.884 -4.510 1.00 96.31 91 ILE A C 1
ATOM 775 O O . ILE A 1 91 ? -9.699 -9.866 -4.413 1.00 96.31 91 ILE A O 1
ATOM 779 N N . THR A 1 92 ? -7.689 -10.293 -3.513 1.00 96.44 92 THR A N 1
ATOM 780 C CA . THR A 1 92 ? -8.199 -10.795 -2.230 1.00 96.44 92 THR A CA 1
ATOM 781 C C . THR A 1 92 ? -9.078 -9.752 -1.542 1.00 96.44 92 THR A C 1
ATOM 783 O O . THR A 1 92 ? -10.202 -10.050 -1.136 1.00 96.44 92 THR A O 1
ATOM 786 N N . LEU A 1 93 ? -8.613 -8.505 -1.455 1.00 95.12 93 LEU A N 1
ATOM 787 C CA . LEU A 1 93 ? -9.368 -7.418 -0.845 1.00 95.12 93 LEU A CA 1
ATOM 788 C C . LEU A 1 93 ? -10.676 -7.139 -1.600 1.00 95.12 93 LEU A C 1
ATOM 790 O O . LEU A 1 93 ? -11.707 -6.959 -0.951 1.00 95.12 93 LEU A O 1
ATOM 794 N N . TYR A 1 94 ? -10.672 -7.161 -2.936 1.00 94.19 94 TYR A N 1
ATOM 795 C CA . TYR A 1 94 ? -11.868 -6.982 -3.768 1.00 94.19 94 TYR A CA 1
ATOM 796 C C . TYR A 1 94 ? -12.869 -8.135 -3.613 1.00 94.19 94 TYR A C 1
ATOM 798 O O . TYR A 1 94 ? -14.050 -7.895 -3.358 1.00 94.19 94 TYR A O 1
ATOM 806 N N . VAL A 1 95 ? -12.406 -9.384 -3.706 1.00 96.25 95 VAL A N 1
ATOM 807 C CA . VAL A 1 95 ? -13.245 -10.588 -3.577 1.00 96.25 95 VAL A CA 1
ATOM 808 C C . VAL A 1 95 ? -13.888 -10.661 -2.193 1.00 96.25 95 VAL A C 1
ATOM 810 O O . VAL A 1 95 ? -15.074 -10.970 -2.065 1.00 96.25 95 VAL A O 1
ATOM 813 N N . TYR A 1 96 ? -13.136 -10.326 -1.143 1.00 96.06 96 TYR A N 1
ATOM 814 C CA . TYR A 1 96 ? -13.597 -10.433 0.239 1.00 96.06 96 TYR A CA 1
ATOM 815 C C . TYR A 1 96 ? -14.069 -9.111 0.853 1.00 96.06 96 TYR A C 1
ATOM 817 O O . TYR A 1 96 ? -14.318 -9.070 2.061 1.00 96.06 96 TYR A O 1
ATOM 825 N N . THR A 1 97 ? -14.277 -8.048 0.064 1.00 93.50 97 THR A N 1
ATOM 826 C CA . THR A 1 97 ? -14.681 -6.729 0.596 1.00 93.50 97 THR A CA 1
ATOM 827 C C . THR A 1 97 ? -15.945 -6.833 1.461 1.00 93.50 97 THR A C 1
ATOM 829 O O . THR A 1 97 ? -16.002 -6.267 2.550 1.00 93.50 97 THR A O 1
ATOM 832 N N . SER A 1 98 ? -16.935 -7.629 1.044 1.00 94.81 98 SER A N 1
ATOM 833 C CA . SER A 1 98 ? -18.180 -7.822 1.803 1.00 94.81 98 SER A CA 1
ATOM 834 C C . SER A 1 98 ? -17.962 -8.462 3.180 1.00 94.81 98 SER A C 1
ATOM 836 O O . SER A 1 98 ? -18.674 -8.137 4.129 1.00 94.81 98 SER A O 1
ATOM 838 N N . ARG A 1 99 ? -16.972 -9.354 3.321 1.00 95.94 99 ARG A N 1
ATOM 839 C CA . ARG A 1 99 ? -16.603 -9.958 4.610 1.00 95.94 99 ARG A CA 1
ATOM 840 C C . ARG A 1 99 ? -15.868 -8.955 5.491 1.00 95.94 99 ARG A C 1
ATOM 842 O O . ARG A 1 99 ? -16.203 -8.837 6.663 1.00 95.94 99 ARG A O 1
ATOM 849 N N . ILE A 1 100 ? -14.941 -8.194 4.912 1.00 95.06 100 ILE A N 1
ATOM 850 C CA . ILE A 1 100 ? -14.214 -7.117 5.600 1.00 95.06 100 ILE A CA 1
ATOM 851 C C . ILE A 1 100 ? -15.204 -6.087 6.165 1.00 95.06 100 ILE A C 1
ATOM 853 O O . ILE A 1 100 ? -15.089 -5.682 7.314 1.00 95.06 100 ILE A O 1
ATOM 857 N N . GLU A 1 101 ? -16.236 -5.715 5.408 1.00 94.31 101 GLU A N 1
ATOM 858 C CA . GLU A 1 101 ? -17.285 -4.803 5.882 1.00 94.31 101 GLU A CA 1
ATOM 859 C C . GLU A 1 101 ? -18.096 -5.358 7.052 1.00 94.31 101 GLU A C 1
ATOM 861 O O . GLU A 1 101 ? -18.425 -4.611 7.971 1.00 94.31 101 GLU A O 1
ATOM 866 N N . LYS A 1 102 ? -18.405 -6.660 7.043 1.00 95.38 102 LYS A N 1
ATOM 867 C CA . LYS A 1 102 ? -19.076 -7.312 8.175 1.00 95.38 102 LYS A CA 1
ATOM 868 C C . LYS A 1 102 ? -18.199 -7.291 9.424 1.00 95.38 102 LYS A C 1
ATOM 870 O O . LYS A 1 102 ? -18.708 -6.986 10.494 1.00 95.38 102 LYS A O 1
ATOM 875 N N . ILE A 1 103 ? -16.899 -7.558 9.280 1.00 94.81 103 ILE A N 1
ATOM 876 C CA . ILE A 1 103 ? -15.935 -7.489 10.387 1.00 94.81 103 ILE A CA 1
ATOM 877 C C . ILE A 1 103 ? -15.828 -6.052 10.910 1.00 94.81 103 ILE A C 1
ATOM 879 O O . ILE A 1 103 ? -15.924 -5.838 12.111 1.00 94.81 103 ILE A O 1
ATOM 883 N N . ASN A 1 104 ? -15.704 -5.060 10.025 1.00 94.38 104 ASN A N 1
ATOM 884 C CA . ASN A 1 104 ? -15.688 -3.648 10.414 1.00 94.38 104 ASN A CA 1
ATOM 885 C C . ASN A 1 104 ? -16.935 -3.262 11.209 1.00 94.38 104 ASN A C 1
ATOM 887 O O . ASN A 1 104 ? -16.824 -2.594 12.230 1.00 94.38 104 ASN A O 1
ATOM 891 N N . LYS A 1 105 ? -18.114 -3.691 10.741 1.00 93.38 105 LYS A N 1
ATOM 892 C CA . LYS A 1 105 ? -19.376 -3.432 11.433 1.00 93.38 105 LYS A CA 1
ATOM 893 C C . LYS A 1 105 ? -19.395 -4.084 12.814 1.00 93.38 105 LYS A C 1
ATOM 895 O O . LYS A 1 105 ? -19.811 -3.426 13.752 1.00 93.38 105 LYS A O 1
ATOM 900 N N . LEU A 1 106 ? -18.932 -5.331 12.920 1.00 93.56 106 LEU A N 1
ATOM 901 C CA . LEU A 1 106 ? -18.848 -6.064 14.184 1.00 93.56 106 LEU A CA 1
ATOM 902 C C . LEU A 1 106 ? -17.933 -5.345 15.187 1.00 93.56 106 LEU A C 1
ATOM 904 O O . LEU A 1 106 ? -18.313 -5.160 16.331 1.00 93.56 106 LEU A O 1
ATOM 908 N N . ILE A 1 107 ? -16.750 -4.904 14.755 1.00 92.81 107 ILE A N 1
ATOM 909 C CA . ILE A 1 107 ? -15.777 -4.204 15.614 1.00 92.81 107 ILE A CA 1
ATOM 910 C C . ILE A 1 107 ? -16.310 -2.850 16.113 1.00 92.81 107 ILE A C 1
ATOM 912 O O . ILE A 1 107 ? -15.915 -2.390 17.182 1.00 92.81 107 ILE A O 1
ATOM 916 N N . ASP A 1 108 ? -17.195 -2.211 15.348 1.00 90.00 108 ASP A N 1
ATOM 917 C CA . ASP A 1 108 ? -17.843 -0.944 15.712 1.00 90.00 108 ASP A CA 1
ATOM 918 C C . ASP A 1 108 ? -19.041 -1.137 16.668 1.00 90.00 108 ASP A C 1
ATOM 920 O O . ASP A 1 108 ? -19.667 -0.164 17.091 1.00 90.00 108 ASP A O 1
ATOM 924 N N . GLU A 1 109 ? -19.398 -2.380 17.017 1.00 89.12 109 GLU A N 1
ATOM 925 C CA . GLU A 1 109 ? -20.504 -2.640 17.938 1.00 89.12 109 GLU A CA 1
ATOM 926 C C . GLU A 1 109 ? -20.166 -2.219 19.380 1.00 89.12 109 GLU A C 1
ATOM 928 O O . GLU A 1 109 ? -19.030 -2.389 19.834 1.00 89.12 109 GLU A O 1
ATOM 933 N N . PRO A 1 110 ? -21.159 -1.739 20.160 1.00 86.50 110 PRO A N 1
ATOM 934 C CA . PRO A 1 110 ? -20.937 -1.252 21.522 1.00 86.50 110 PRO A CA 1
ATOM 935 C C . PRO A 1 110 ? -20.296 -2.264 22.474 1.00 86.50 110 PRO A C 1
ATOM 937 O O . PRO A 1 110 ? -19.676 -1.846 23.444 1.00 86.50 110 PRO A O 1
ATOM 940 N N . ILE A 1 111 ? -20.430 -3.567 22.203 1.00 88.62 111 ILE A N 1
ATOM 941 C CA . ILE A 1 111 ? -19.848 -4.642 23.021 1.00 88.62 111 ILE A CA 1
ATOM 942 C C . ILE A 1 111 ? -18.314 -4.597 23.068 1.00 88.62 111 ILE A C 1
ATOM 944 O O . ILE A 1 111 ? -17.724 -5.049 24.042 1.00 88.62 111 ILE A O 1
ATOM 948 N N . PHE A 1 112 ? -17.670 -4.028 22.044 1.00 89.50 112 PHE A N 1
ATOM 949 C CA . PHE A 1 112 ? -16.215 -3.869 21.991 1.00 89.50 112 PHE A CA 1
ATOM 950 C C . PHE A 1 112 ? -15.741 -2.493 22.483 1.00 89.50 112 PHE A C 1
ATOM 952 O O . PHE A 1 112 ? -14.537 -2.222 22.479 1.00 89.50 112 PHE A O 1
ATOM 959 N N . ALA A 1 113 ? -16.661 -1.603 22.874 1.00 88.38 113 ALA A N 1
ATOM 960 C CA . ALA A 1 113 ? -16.324 -0.275 23.373 1.00 88.38 113 ALA A CA 1
ATOM 961 C C . ALA A 1 113 ? -15.758 -0.332 24.801 1.00 88.38 113 ALA A C 1
ATOM 963 O O . ALA A 1 113 ? -16.043 -1.250 25.565 1.00 88.38 113 ALA A O 1
ATOM 964 N N . ALA A 1 114 ? -14.982 0.686 25.178 1.00 89.12 114 ALA A N 1
ATOM 965 C CA . ALA A 1 114 ? -14.490 0.816 26.546 1.00 89.12 114 ALA A CA 1
ATOM 966 C C . ALA A 1 114 ? -15.642 1.056 27.540 1.00 89.12 114 ALA A C 1
ATOM 968 O O . ALA A 1 114 ? -16.475 1.952 27.339 1.00 89.12 114 ALA A O 1
ATOM 969 N N . TYR A 1 115 ? -15.655 0.291 28.636 1.00 88.06 115 TYR A N 1
ATOM 970 C CA . TYR A 1 115 ? -16.578 0.478 29.760 1.00 88.06 115 TYR A CA 1
ATOM 971 C C . TYR A 1 115 ? -15.869 1.052 30.983 1.00 88.06 115 TYR A C 1
ATOM 973 O O . TYR A 1 115 ? -16.457 1.842 31.722 1.00 88.06 115 TYR A O 1
ATOM 981 N N . THR A 1 116 ? -14.601 0.689 31.173 1.00 89.75 116 THR A N 1
ATOM 982 C CA . THR A 1 116 ? -13.747 1.201 32.243 1.00 89.75 116 THR A CA 1
ATOM 983 C C . THR A 1 116 ? -12.686 2.158 31.697 1.00 89.75 116 THR A C 1
ATOM 985 O O . THR A 1 116 ? -12.328 2.126 30.517 1.00 89.75 116 THR A O 1
ATOM 988 N N . LYS A 1 117 ? -12.109 2.987 32.578 1.00 90.94 117 LYS A N 1
ATOM 989 C CA . LYS A 1 117 ? -10.937 3.812 32.231 1.00 90.94 117 LYS A CA 1
ATOM 990 C C . LYS A 1 117 ? -9.744 2.962 31.788 1.00 90.94 117 LYS A C 1
ATOM 992 O O . LYS A 1 117 ? -8.925 3.422 30.995 1.00 90.94 117 LYS A O 1
ATOM 997 N N . LYS A 1 118 ? -9.633 1.729 32.299 1.00 92.69 118 LYS A N 1
ATOM 998 C CA . LYS A 1 118 ? -8.546 0.826 31.927 1.00 92.69 118 LYS A CA 1
ATOM 999 C C . LYS A 1 118 ? -8.718 0.302 30.503 1.00 92.69 118 LYS A C 1
ATOM 1001 O O . LYS A 1 118 ? -7.743 0.283 29.754 1.00 92.69 118 LYS A O 1
ATOM 1006 N N . ASP A 1 119 ? -9.942 -0.048 30.111 1.00 93.44 119 ASP A N 1
ATOM 1007 C CA . ASP A 1 119 ? -10.270 -0.433 28.731 1.00 93.44 119 ASP A CA 1
ATOM 1008 C C . ASP A 1 119 ? -9.922 0.702 27.766 1.00 93.44 119 ASP A C 1
ATOM 1010 O O . ASP A 1 119 ? -9.288 0.485 26.734 1.00 93.44 119 ASP A O 1
ATOM 1014 N N . GLU A 1 120 ? -10.294 1.930 28.136 1.00 94.44 120 GLU A N 1
ATOM 1015 C CA . GLU A 1 120 ? -10.017 3.132 27.355 1.00 94.44 120 GLU A CA 1
ATOM 1016 C C . GLU A 1 120 ? -8.510 3.344 27.158 1.00 94.44 120 GLU A C 1
ATOM 1018 O O . GLU A 1 120 ? -8.053 3.565 26.035 1.00 94.44 120 GLU A O 1
ATOM 1023 N N . GLU A 1 121 ? -7.718 3.213 28.227 1.00 96.12 121 GLU A N 1
ATOM 1024 C CA . GLU A 1 121 ? -6.258 3.301 28.163 1.00 96.12 121 GLU A CA 1
ATOM 1025 C C . GLU A 1 121 ? -5.667 2.247 27.212 1.00 96.12 121 GLU A C 1
ATOM 1027 O O . GLU A 1 121 ? -4.831 2.575 26.362 1.00 96.12 121 GLU A O 1
ATOM 1032 N N . MET A 1 122 ? -6.129 0.995 27.312 1.00 96.62 122 MET A N 1
ATOM 1033 C CA . MET A 1 122 ? -5.676 -0.105 26.457 1.00 96.62 122 MET A CA 1
ATOM 1034 C C . MET A 1 122 ? -6.011 0.147 24.977 1.00 96.62 122 MET A C 1
ATOM 1036 O O . MET A 1 122 ? -5.138 0.009 24.113 1.00 96.62 122 MET A O 1
ATOM 1040 N N . LEU A 1 123 ? -7.239 0.578 24.663 1.00 96.31 123 LEU A N 1
ATOM 1041 C CA . LEU A 1 123 ? -7.657 0.907 23.293 1.00 96.31 123 LEU A CA 1
ATOM 1042 C C . LEU A 1 123 ? -6.902 2.118 22.729 1.00 96.31 123 LEU A C 1
ATOM 1044 O O . LEU A 1 123 ? -6.485 2.105 21.565 1.00 96.31 123 LEU A O 1
ATOM 1048 N N . LEU A 1 124 ? -6.669 3.152 23.543 1.00 96.56 124 LEU A N 1
ATOM 1049 C CA . LEU A 1 124 ? -5.876 4.322 23.160 1.00 96.56 124 LEU A CA 1
ATOM 1050 C C . LEU A 1 124 ? -4.437 3.957 22.833 1.00 96.56 124 LEU A C 1
ATOM 1052 O O . LEU A 1 124 ? -3.882 4.453 21.849 1.00 96.56 124 LEU A O 1
ATOM 1056 N N . GLN A 1 125 ? -3.816 3.113 23.654 1.00 97.50 125 GLN A N 1
ATOM 1057 C CA . GLN A 1 125 ? -2.446 2.680 23.430 1.00 97.50 125 GLN A CA 1
ATOM 1058 C C . GLN A 1 125 ? -2.329 1.927 22.101 1.00 97.50 125 GLN A C 1
ATOM 1060 O O . GLN A 1 125 ? -1.462 2.257 21.286 1.00 97.50 125 GLN A O 1
ATOM 1065 N N . THR A 1 126 ? -3.240 0.989 21.836 1.00 97.38 126 THR A N 1
ATOM 1066 C CA . THR A 1 126 ? -3.300 0.259 20.562 1.00 97.38 126 THR A CA 1
ATOM 1067 C C . THR A 1 126 ? -3.525 1.204 19.382 1.00 97.38 126 THR A C 1
ATOM 1069 O O . THR A 1 126 ? -2.785 1.141 18.399 1.00 97.38 126 THR A O 1
ATOM 1072 N N . THR A 1 127 ? -4.456 2.155 19.504 1.00 97.19 127 THR A N 1
ATOM 1073 C CA . THR A 1 127 ? -4.731 3.170 18.471 1.00 97.19 127 THR A CA 1
ATOM 1074 C C . THR A 1 127 ? -3.490 3.997 18.146 1.00 97.19 127 THR A C 1
ATOM 1076 O O . THR A 1 127 ? -3.103 4.119 16.981 1.00 97.19 127 THR A O 1
ATOM 1079 N N . ARG A 1 128 ? -2.797 4.510 19.171 1.00 97.75 128 ARG A N 1
ATOM 1080 C CA . ARG A 1 128 ? -1.555 5.279 19.001 1.00 97.75 128 ARG A CA 1
ATOM 1081 C C . ARG A 1 128 ? -0.467 4.452 18.323 1.00 97.75 128 ARG A C 1
ATOM 1083 O O . ARG A 1 128 ? 0.234 4.977 17.459 1.00 97.75 128 ARG A O 1
ATOM 1090 N N . ASN A 1 129 ? -0.323 3.181 18.689 1.00 97.88 129 ASN A N 1
ATOM 1091 C CA . ASN A 1 129 ? 0.673 2.294 18.094 1.00 97.88 129 ASN A CA 1
ATOM 1092 C C . ASN A 1 129 ? 0.389 2.040 16.608 1.00 97.88 129 ASN A C 1
ATOM 1094 O O . ASN A 1 129 ? 1.300 2.160 15.790 1.00 97.88 129 ASN A O 1
ATOM 1098 N N . MET A 1 130 ? -0.867 1.778 16.239 1.00 98.00 130 MET A N 1
ATOM 1099 C CA . MET A 1 130 ? -1.249 1.562 14.839 1.00 98.00 130 MET A CA 1
ATOM 1100 C C . MET A 1 130 ? -1.098 2.835 13.998 1.00 98.00 130 MET A C 1
ATOM 1102 O O . MET A 1 130 ? -0.576 2.790 12.884 1.00 98.00 130 MET A O 1
ATOM 1106 N N . HIS A 1 131 ? -1.442 4.006 14.541 1.00 98.06 131 HIS A N 1
ATOM 1107 C CA . HIS A 1 131 ? -1.212 5.283 13.852 1.00 98.06 131 HIS A CA 1
ATOM 1108 C C . HIS A 1 131 ? 0.281 5.580 13.661 1.00 98.06 131 HIS A C 1
ATOM 1110 O O . HIS A 1 131 ? 0.685 6.055 12.596 1.00 98.06 131 HIS A O 1
ATOM 1116 N N . ARG A 1 132 ? 1.123 5.274 14.659 1.00 98.12 132 ARG A N 1
ATOM 1117 C CA . ARG A 1 132 ? 2.587 5.379 14.537 1.00 98.12 132 ARG A CA 1
ATOM 1118 C C . ARG A 1 132 ? 3.126 4.450 13.454 1.00 98.12 132 ARG A C 1
ATOM 1120 O O . ARG A 1 132 ? 3.937 4.898 12.651 1.00 98.12 132 ARG A O 1
ATOM 1127 N N . LEU A 1 133 ? 2.643 3.210 13.387 1.00 97.56 133 LEU A N 1
ATOM 1128 C CA . LEU A 1 133 ? 3.040 2.251 12.356 1.00 97.56 133 LEU A CA 1
ATOM 1129 C C . LEU A 1 133 ? 2.736 2.778 10.944 1.00 97.56 133 LEU A C 1
ATOM 1131 O O . LEU A 1 133 ? 3.625 2.808 10.093 1.00 97.56 133 LEU A O 1
ATOM 1135 N N . VAL A 1 134 ? 1.524 3.296 10.716 1.00 97.56 134 VAL A N 1
ATOM 1136 C CA . VAL A 1 134 ? 1.149 3.915 9.431 1.00 97.56 134 VAL A CA 1
ATOM 1137 C C . VAL A 1 134 ? 2.034 5.125 9.112 1.00 97.56 134 VAL A C 1
ATOM 1139 O O . VAL A 1 134 ? 2.428 5.325 7.961 1.00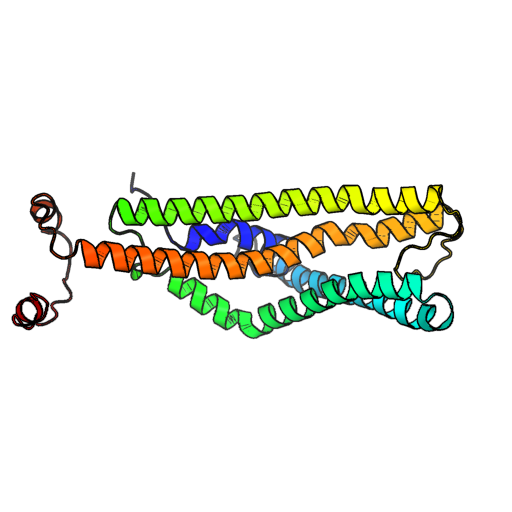 97.56 134 VAL A O 1
ATOM 1142 N N . ARG A 1 135 ? 2.387 5.938 10.116 1.00 97.88 135 ARG A N 1
ATOM 1143 C CA . ARG A 1 135 ? 3.314 7.064 9.937 1.00 97.88 135 ARG A CA 1
ATOM 1144 C C . ARG A 1 135 ? 4.707 6.591 9.525 1.00 97.88 135 ARG A C 1
ATOM 1146 O O . ARG A 1 135 ? 5.280 7.186 8.616 1.00 97.88 135 ARG A O 1
ATOM 1153 N N . TYR A 1 136 ? 5.239 5.543 10.153 1.00 97.44 136 TYR A N 1
ATOM 1154 C CA . TYR A 1 136 ? 6.540 4.987 9.783 1.00 97.44 136 TYR A CA 1
ATOM 1155 C C . TYR A 1 136 ? 6.539 4.447 8.359 1.00 97.44 136 TYR A C 1
ATOM 1157 O O . TYR A 1 136 ? 7.446 4.775 7.607 1.00 97.44 136 TYR A O 1
ATOM 1165 N N . ILE A 1 137 ? 5.478 3.758 7.938 1.00 96.31 137 ILE A N 1
ATOM 1166 C CA . ILE A 1 137 ? 5.330 3.311 6.546 1.00 96.31 137 ILE A CA 1
ATOM 1167 C C . ILE A 1 137 ? 5.357 4.480 5.567 1.00 96.31 137 ILE A C 1
ATOM 1169 O O . ILE A 1 137 ? 6.096 4.428 4.588 1.00 96.31 137 ILE A O 1
ATOM 1173 N N . LYS A 1 138 ? 4.607 5.558 5.835 1.00 96.00 138 LYS A N 1
ATOM 1174 C CA . LYS A 1 138 ? 4.622 6.753 4.976 1.00 96.00 138 LYS A CA 1
ATOM 1175 C C . LYS A 1 138 ? 6.033 7.332 4.847 1.00 96.00 138 LYS A C 1
ATOM 1177 O O . LYS A 1 138 ? 6.438 7.704 3.753 1.00 96.00 138 LYS A O 1
ATOM 1182 N N . ILE A 1 139 ? 6.781 7.395 5.949 1.00 96.69 139 ILE A N 1
ATOM 1183 C CA . ILE A 1 139 ? 8.167 7.880 5.949 1.00 96.69 139 ILE A CA 1
ATOM 1184 C C . ILE A 1 139 ? 9.069 6.934 5.147 1.00 96.69 139 ILE A C 1
ATOM 1186 O O . ILE A 1 139 ? 9.785 7.395 4.265 1.00 96.69 139 ILE A O 1
ATOM 1190 N N . SER A 1 140 ? 9.005 5.626 5.403 1.00 95.69 140 SER A N 1
ATOM 1191 C CA . SER A 1 140 ? 9.823 4.618 4.721 1.00 95.69 140 SER A CA 1
ATOM 1192 C C . SER A 1 140 ? 9.581 4.595 3.213 1.00 95.69 140 SER A C 1
ATOM 1194 O O . SER A 1 140 ? 10.545 4.588 2.453 1.00 95.69 140 SER A O 1
ATOM 1196 N N . VAL A 1 141 ? 8.321 4.647 2.767 1.00 95.50 141 VAL A N 1
ATOM 1197 C CA . VAL A 1 141 ? 7.989 4.687 1.334 1.00 95.50 141 VAL A CA 1
ATOM 1198 C C . VAL A 1 141 ? 8.452 5.993 0.697 1.00 95.50 141 VAL A C 1
ATOM 1200 O O . VAL A 1 141 ? 9.008 5.961 -0.395 1.00 95.50 141 VAL A O 1
ATOM 1203 N N . SER A 1 142 ? 8.289 7.135 1.372 1.00 94.25 142 SER A N 1
ATOM 1204 C CA . SER A 1 142 ? 8.794 8.415 0.862 1.00 94.25 142 SER A CA 1
ATOM 1205 C C . SER A 1 142 ? 10.315 8.416 0.712 1.00 94.25 142 SER A C 1
ATOM 1207 O O . SER A 1 142 ? 10.823 8.875 -0.306 1.00 94.25 142 SER A O 1
ATOM 1209 N N . LEU A 1 143 ? 11.051 7.871 1.688 1.00 95.38 143 LEU A N 1
ATOM 1210 C CA . LEU A 1 143 ? 12.505 7.730 1.590 1.00 95.38 143 LEU A CA 1
ATOM 1211 C C . LEU A 1 143 ? 12.890 6.798 0.437 1.00 95.38 143 LEU A C 1
ATOM 1213 O O . LEU A 1 143 ? 13.751 7.154 -0.363 1.00 95.38 143 LEU A O 1
ATOM 1217 N N . ALA A 1 144 ? 12.222 5.650 0.300 1.00 93.06 144 ALA A N 1
ATOM 1218 C CA . ALA A 1 144 ? 12.446 4.736 -0.819 1.00 93.06 144 ALA A CA 1
ATOM 1219 C C . ALA A 1 144 ? 12.174 5.413 -2.174 1.00 93.06 144 ALA A C 1
ATOM 1221 O O . ALA A 1 144 ? 12.984 5.288 -3.087 1.00 93.06 144 ALA A O 1
ATOM 1222 N N . GLY A 1 145 ? 11.104 6.206 -2.278 1.00 91.81 145 GLY A N 1
ATOM 1223 C CA . GLY A 1 145 ? 10.762 6.975 -3.477 1.00 91.81 145 GLY A CA 1
ATOM 1224 C C . GLY A 1 145 ? 11.795 8.040 -3.863 1.00 91.81 145 GLY A C 1
ATOM 1225 O O . GLY A 1 145 ? 11.827 8.446 -5.018 1.00 91.81 145 GLY A O 1
ATOM 1226 N N . VAL A 1 146 ? 12.658 8.466 -2.934 1.00 92.81 146 VAL A N 1
ATOM 1227 C CA . VAL A 1 146 ? 13.775 9.388 -3.204 1.00 92.81 146 VAL A CA 1
ATOM 1228 C C . VAL A 1 146 ? 15.068 8.629 -3.501 1.00 92.81 146 VAL A C 1
ATOM 1230 O O . VAL A 1 146 ? 15.761 8.940 -4.469 1.00 92.81 146 VAL A O 1
ATOM 1233 N N . PHE A 1 147 ? 15.409 7.623 -2.694 1.00 95.88 147 PHE A N 1
ATOM 1234 C CA . PHE A 1 147 ? 16.667 6.890 -2.849 1.00 95.88 147 PHE A CA 1
ATOM 1235 C C . PHE A 1 147 ? 16.680 5.982 -4.080 1.00 95.88 147 PHE A C 1
ATOM 1237 O O . PHE A 1 147 ? 17.719 5.860 -4.725 1.00 95.88 147 PHE A O 1
ATOM 1244 N N . TRP A 1 148 ? 15.541 5.388 -4.444 1.00 94.50 148 TRP A N 1
ATOM 1245 C CA . TRP A 1 148 ? 15.432 4.514 -5.610 1.00 94.50 148 TRP A CA 1
ATOM 1246 C C . TRP A 1 148 ? 15.788 5.215 -6.934 1.00 94.50 148 TRP A C 1
ATOM 1248 O O . TRP A 1 148 ? 16.758 4.786 -7.563 1.00 94.50 148 TRP A O 1
ATOM 1258 N N . PRO A 1 149 ? 15.139 6.327 -7.350 1.00 95.81 149 PRO A N 1
ATOM 1259 C CA . PRO A 1 149 ? 15.540 7.036 -8.569 1.00 95.81 149 PRO A CA 1
ATOM 1260 C C . PRO A 1 149 ? 16.987 7.532 -8.496 1.00 95.81 149 PRO A C 1
ATOM 1262 O O . PRO A 1 149 ? 17.717 7.435 -9.481 1.00 95.81 149 PRO A O 1
ATOM 1265 N N . GLY A 1 150 ? 17.435 8.008 -7.326 1.00 96.81 150 GLY A N 1
ATOM 1266 C CA . GLY A 1 150 ? 18.825 8.414 -7.118 1.00 96.81 150 GL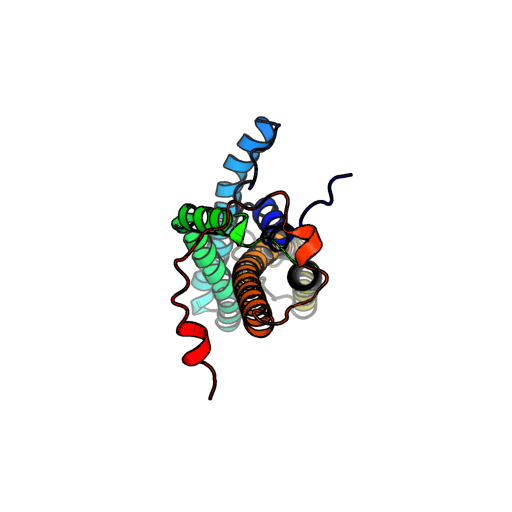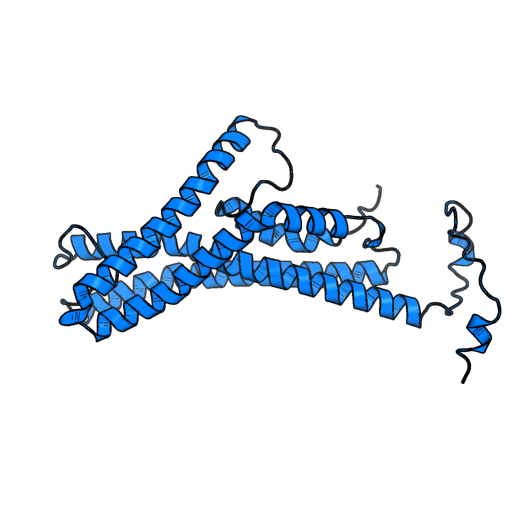Y A CA 1
ATOM 1267 C C . GLY A 1 150 ? 19.815 7.283 -7.411 1.00 96.81 150 GLY A C 1
ATOM 1268 O O . GLY A 1 150 ? 20.822 7.508 -8.079 1.00 96.81 150 GLY A O 1
ATOM 1269 N N . SER A 1 151 ? 19.496 6.057 -6.988 1.00 96.06 151 SER A N 1
ATOM 1270 C CA . SER A 1 151 ? 20.313 4.874 -7.269 1.00 96.06 151 SER A CA 1
ATOM 1271 C C . SER A 1 151 ? 20.349 4.514 -8.759 1.00 96.06 151 SER A C 1
ATOM 1273 O O . SER A 1 151 ? 21.413 4.171 -9.268 1.00 96.06 151 SER A O 1
ATOM 1275 N N . LEU A 1 152 ? 19.237 4.679 -9.487 1.00 96.12 152 LEU A N 1
ATOM 1276 C CA . LEU A 1 152 ? 19.178 4.437 -10.934 1.00 96.12 152 LEU A CA 1
ATOM 1277 C C . LEU A 1 152 ? 20.030 5.448 -11.711 1.00 96.12 152 LEU A C 1
ATOM 1279 O O . LEU A 1 152 ? 20.738 5.073 -12.647 1.00 96.12 152 LEU A O 1
ATOM 1283 N N . PHE A 1 153 ? 20.016 6.723 -11.315 1.00 97.81 153 PHE A N 1
ATOM 1284 C CA . PHE A 1 153 ? 20.889 7.734 -11.916 1.00 97.81 153 PHE A CA 1
ATOM 1285 C C . PHE A 1 153 ? 22.362 7.514 -11.563 1.00 97.81 153 PHE A C 1
ATOM 1287 O O . PHE A 1 153 ? 23.220 7.648 -12.433 1.00 97.81 153 PHE A O 1
ATOM 1294 N N . ALA A 1 154 ? 22.662 7.122 -10.322 1.00 97.56 154 ALA A N 1
ATOM 1295 C CA . ALA A 1 154 ? 24.019 6.768 -9.918 1.00 97.56 154 ALA A CA 1
ATOM 1296 C C . ALA A 1 154 ? 24.550 5.564 -10.716 1.00 97.56 154 ALA A C 1
ATOM 1298 O O . ALA A 1 154 ? 25.677 5.621 -11.208 1.00 97.56 154 ALA A O 1
ATOM 1299 N N . LYS A 1 155 ? 23.723 4.525 -10.924 1.00 95.75 155 LYS A N 1
ATOM 1300 C CA . LYS A 1 155 ? 24.060 3.361 -11.761 1.00 95.75 155 LYS A CA 1
ATOM 1301 C C . LYS A 1 155 ? 24.390 3.795 -13.191 1.00 95.75 155 LYS A C 1
ATOM 1303 O O . LYS A 1 155 ? 25.429 3.410 -13.708 1.00 95.75 155 LYS A O 1
ATOM 1308 N N . ARG A 1 156 ? 23.572 4.666 -13.795 1.00 96.88 156 ARG A N 1
ATOM 1309 C CA . ARG A 1 156 ? 23.810 5.194 -15.153 1.00 96.88 156 ARG A CA 1
ATOM 1310 C C . ARG A 1 156 ? 25.062 6.051 -15.274 1.00 96.88 156 ARG A C 1
ATOM 1312 O O . ARG A 1 156 ? 25.716 6.051 -16.310 1.00 96.88 156 ARG A O 1
ATOM 1319 N N . TYR A 1 157 ? 25.381 6.808 -14.231 1.00 97.25 157 TYR A N 1
ATOM 1320 C CA . TYR A 1 157 ? 26.596 7.612 -14.203 1.00 97.25 157 TYR A CA 1
ATOM 1321 C C . TYR A 1 157 ? 27.859 6.737 -14.149 1.00 97.25 157 TYR A C 1
ATOM 1323 O O . TYR A 1 157 ? 28.866 7.080 -14.762 1.00 97.25 157 TYR A O 1
ATOM 1331 N N . GLN A 1 158 ? 27.804 5.611 -13.430 1.00 97.19 158 GLN A N 1
ATOM 1332 C CA . GLN A 1 158 ? 28.909 4.651 -13.328 1.00 97.19 158 GLN A CA 1
ATOM 1333 C C . GLN A 1 158 ? 29.031 3.757 -14.567 1.00 97.19 158 GLN A C 1
ATOM 1335 O O . GLN A 1 158 ? 30.143 3.468 -15.003 1.00 97.19 158 GLN A O 1
ATOM 1340 N N . ASP A 1 159 ? 27.898 3.342 -15.130 1.00 95.62 159 ASP A N 1
ATOM 1341 C CA . ASP A 1 159 ? 27.817 2.495 -16.313 1.00 95.62 159 ASP A CA 1
ATOM 1342 C C . ASP A 1 159 ? 26.915 3.141 -17.385 1.00 95.62 159 ASP A C 1
ATOM 1344 O O . ASP A 1 159 ? 25.683 3.115 -17.269 1.00 95.62 159 ASP A O 1
ATOM 1348 N N . PRO A 1 160 ? 27.504 3.676 -18.475 1.00 94.50 160 PRO A N 1
ATOM 1349 C CA . PRO A 1 160 ? 26.765 4.226 -19.610 1.00 94.50 160 PRO A CA 1
ATOM 1350 C C . PRO A 1 160 ? 25.888 3.218 -20.363 1.00 94.50 160 PRO A C 1
ATOM 1352 O O . PRO A 1 160 ? 25.193 3.617 -21.294 1.00 94.50 160 PRO A O 1
ATOM 1355 N N . LYS A 1 161 ? 25.926 1.926 -20.023 1.00 93.19 161 LYS A N 1
ATOM 1356 C CA . LYS A 1 161 ? 25.038 0.890 -20.565 1.00 93.19 161 LYS A CA 1
ATOM 1357 C C . LYS A 1 161 ? 23.985 0.418 -19.567 1.00 93.19 161 LYS A C 1
ATOM 1359 O O . LYS A 1 161 ? 23.178 -0.432 -19.923 1.00 93.19 161 LYS A O 1
ATOM 1364 N N . ALA A 1 162 ? 23.935 0.995 -18.364 1.00 93.94 162 ALA A N 1
ATOM 1365 C CA . ALA A 1 162 ? 22.933 0.636 -17.373 1.00 93.94 162 ALA A CA 1
ATOM 1366 C C . ALA A 1 162 ? 21.518 0.787 -17.943 1.00 93.94 162 ALA A C 1
ATOM 1368 O O . ALA A 1 162 ? 21.191 1.819 -18.540 1.00 93.94 162 ALA A O 1
ATOM 1369 N N . VAL A 1 163 ? 20.694 -0.230 -17.704 1.00 93.56 163 VAL A N 1
ATOM 1370 C CA . VAL A 1 163 ? 19.277 -0.278 -18.069 1.00 93.56 163 VAL A CA 1
ATOM 1371 C C . VAL A 1 163 ? 18.398 -0.080 -16.837 1.00 93.56 163 VAL A C 1
ATOM 1373 O O . VAL A 1 163 ? 18.794 -0.397 -15.711 1.00 93.56 163 VAL A O 1
ATOM 1376 N N . VAL A 1 164 ? 17.197 0.451 -17.056 1.00 94.44 164 VAL A N 1
ATOM 1377 C CA . VAL A 1 164 ? 16.117 0.418 -16.065 1.00 94.44 164 VAL A CA 1
ATOM 1378 C C . VAL A 1 164 ? 15.331 -0.868 -16.302 1.00 94.44 164 VAL A C 1
ATOM 1380 O O . VAL A 1 164 ? 15.088 -1.230 -17.448 1.00 94.44 164 VAL A O 1
ATOM 1383 N N . TYR A 1 165 ? 14.933 -1.563 -15.239 1.00 94.12 165 TYR A N 1
ATOM 1384 C CA . TYR A 1 165 ? 14.349 -2.908 -15.312 1.00 94.12 165 TYR A CA 1
ATOM 1385 C C . TYR A 1 165 ? 12.873 -2.949 -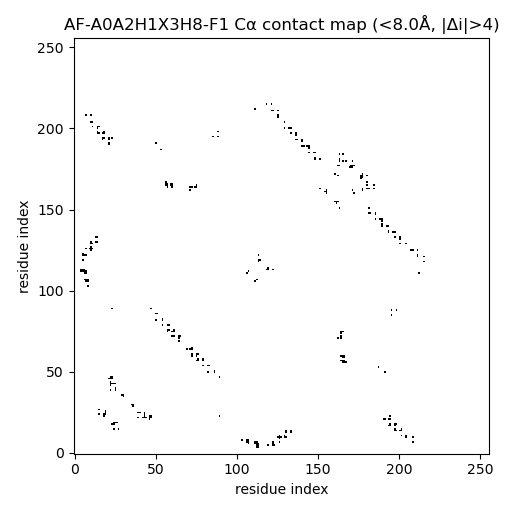15.755 1.00 94.12 165 TYR A C 1
ATOM 1387 O O . TYR A 1 165 ? 12.091 -3.739 -15.225 1.00 94.12 165 TYR A O 1
ATOM 1395 N N . ILE A 1 166 ? 12.487 -2.096 -16.707 1.00 95.00 166 ILE A N 1
ATOM 1396 C CA . ILE A 1 166 ? 11.119 -1.952 -17.222 1.00 95.00 166 ILE A CA 1
ATOM 1397 C C . ILE A 1 166 ? 11.162 -1.922 -18.749 1.00 95.00 166 ILE A C 1
ATOM 1399 O O . ILE A 1 166 ? 12.075 -1.357 -19.347 1.00 95.00 166 ILE A O 1
ATOM 1403 N N . TYR A 1 167 ? 10.133 -2.469 -19.393 1.00 95.69 167 TYR A N 1
ATOM 1404 C CA . TYR A 1 167 ? 9.967 -2.327 -20.833 1.00 95.69 167 TYR A CA 1
ATOM 1405 C C . TYR A 1 167 ? 9.546 -0.901 -21.214 1.00 95.69 167 TYR A C 1
ATOM 1407 O O . TYR A 1 167 ? 8.526 -0.390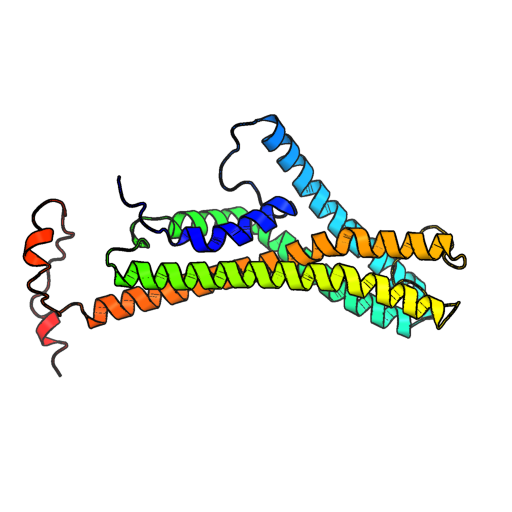 -20.741 1.00 95.69 167 TYR A O 1
ATOM 1415 N N . THR A 1 168 ? 10.269 -0.300 -22.157 1.00 95.62 168 THR A N 1
ATOM 1416 C CA . THR A 1 168 ? 9.898 0.971 -22.786 1.00 95.62 168 THR A CA 1
ATOM 1417 C C . THR A 1 168 ? 9.805 0.823 -24.306 1.00 95.62 168 THR A C 1
ATOM 1419 O O . THR A 1 168 ? 10.664 0.192 -24.918 1.00 95.62 168 THR A O 1
ATOM 1422 N N . PRO A 1 169 ? 8.808 1.440 -24.967 1.00 94.94 169 PRO A N 1
ATOM 1423 C CA . PRO A 1 169 ? 8.678 1.404 -26.427 1.00 94.94 169 PRO A CA 1
ATOM 1424 C C . PRO A 1 169 ? 9.581 2.436 -27.134 1.00 94.94 169 PRO A C 1
ATOM 1426 O O . PRO A 1 169 ? 9.306 2.834 -28.263 1.00 94.94 169 PRO A O 1
ATOM 1429 N N . PHE A 1 170 ? 10.614 2.930 -26.455 1.00 95.50 170 PHE A N 1
ATOM 1430 C CA . PHE A 1 170 ? 11.541 3.945 -26.941 1.00 95.50 170 PHE A CA 1
ATOM 1431 C C . PHE A 1 170 ? 12.963 3.610 -26.498 1.00 95.50 170 PHE A C 1
ATOM 1433 O O . PHE A 1 170 ? 13.164 2.850 -25.550 1.00 95.50 170 PHE A O 1
ATOM 1440 N N . ASP A 1 171 ? 13.929 4.209 -27.186 1.00 93.88 171 ASP A N 1
ATOM 1441 C CA . ASP A 1 171 ? 15.349 4.015 -26.924 1.00 93.88 171 ASP A CA 1
ATOM 1442 C C . ASP A 1 171 ? 15.793 4.656 -25.595 1.00 93.88 171 ASP A C 1
ATOM 1444 O O . ASP A 1 171 ? 15.461 5.807 -25.293 1.00 93.88 171 ASP A O 1
ATOM 1448 N N . THR A 1 172 ? 16.568 3.904 -24.812 1.00 95.69 172 THR A N 1
ATOM 1449 C CA . THR A 1 172 ? 17.118 4.303 -23.509 1.00 95.69 172 THR A CA 1
ATOM 1450 C C . THR A 1 172 ? 18.629 4.544 -23.538 1.00 95.69 172 THR A C 1
ATOM 1452 O O . THR A 1 172 ? 19.215 4.806 -22.487 1.00 95.69 172 THR A O 1
ATOM 1455 N N . GLU A 1 173 ? 19.286 4.480 -24.703 1.00 94.75 173 GLU A N 1
ATOM 1456 C CA . GLU A 1 173 ? 20.719 4.783 -24.830 1.00 94.75 173 GLU A CA 1
ATOM 1457 C C . GLU A 1 173 ? 21.026 6.260 -24.539 1.00 94.75 173 GLU A C 1
ATOM 1459 O O . GLU A 1 173 ? 22.041 6.599 -23.922 1.00 94.75 173 GLU A O 1
ATOM 1464 N N . SER A 1 174 ? 20.130 7.166 -24.931 1.00 96.50 174 SER A N 1
ATOM 1465 C CA . SER A 1 174 ? 20.262 8.588 -24.606 1.00 96.50 174 SER A CA 1
ATOM 1466 C C . SER A 1 174 ? 19.918 8.886 -23.139 1.00 96.50 174 SER A C 1
ATOM 1468 O O . SER A 1 174 ? 19.042 8.261 -22.544 1.00 96.50 174 SER A O 1
ATOM 1470 N N . TRP A 1 175 ? 20.542 9.915 -22.551 1.00 97.31 175 TRP A N 1
ATOM 1471 C CA . TRP A 1 175 ? 20.194 10.383 -21.197 1.00 97.31 175 TRP A CA 1
ATOM 1472 C C . TRP A 1 175 ? 18.727 10.798 -21.067 1.00 97.31 175 TRP A C 1
ATOM 1474 O O . TRP A 1 175 ? 18.119 10.595 -20.015 1.00 97.31 175 TRP A O 1
ATOM 1484 N N . THR A 1 176 ? 18.149 11.364 -22.126 1.00 97.25 176 THR A N 1
ATOM 1485 C CA . THR A 1 176 ? 16.733 11.739 -22.164 1.00 97.25 176 THR A CA 1
ATOM 1486 C C . THR A 1 176 ? 15.838 10.504 -22.110 1.00 97.25 176 THR A C 1
ATOM 1488 O O . THR A 1 176 ? 14.939 10.455 -21.272 1.00 97.25 176 THR A O 1
ATOM 1491 N N . GLY A 1 177 ? 16.116 9.494 -22.942 1.00 97.38 177 GLY A N 1
ATOM 1492 C CA . GLY A 1 177 ? 15.388 8.225 -22.942 1.00 97.38 177 GLY A CA 1
ATOM 1493 C C . GLY A 1 177 ? 15.506 7.494 -21.607 1.00 97.38 177 GLY A C 1
ATOM 1494 O O . GLY A 1 177 ? 14.498 7.124 -21.008 1.00 97.38 177 GLY A O 1
ATOM 1495 N N . TYR A 1 178 ? 16.723 7.394 -21.067 1.00 97.62 178 TYR A N 1
ATOM 1496 C CA . TYR A 1 178 ? 16.961 6.804 -19.751 1.00 97.62 178 TYR A CA 1
ATOM 1497 C C . TYR A 1 178 ? 16.190 7.532 -18.640 1.00 97.62 178 TYR A C 1
ATOM 1499 O O . TYR A 1 178 ? 15.508 6.900 -17.839 1.00 97.62 178 TYR A O 1
ATOM 1507 N N . SER A 1 179 ? 16.230 8.869 -18.613 1.00 97.62 179 SER A N 1
ATOM 1508 C CA . SER A 1 179 ? 15.520 9.664 -17.599 1.00 97.62 179 SER A CA 1
ATOM 1509 C C . SER A 1 179 ? 14.004 9.489 -17.683 1.00 97.62 179 SER A C 1
ATOM 1511 O O . SER A 1 179 ? 13.333 9.434 -16.652 1.00 97.62 179 SER A O 1
ATOM 1513 N N . LEU A 1 180 ? 13.459 9.369 -18.898 1.00 97.38 180 LEU A N 1
ATOM 1514 C CA . LEU A 1 180 ? 12.043 9.079 -19.103 1.00 97.38 180 LEU A CA 1
ATOM 1515 C C . LEU A 1 180 ? 11.685 7.678 -18.592 1.00 97.38 180 LEU A C 1
ATOM 1517 O O . LEU A 1 180 ? 10.673 7.526 -17.912 1.00 97.38 180 LEU A O 1
ATOM 1521 N N . SER A 1 181 ? 12.537 6.682 -18.848 1.00 97.19 181 SER A N 1
ATOM 1522 C CA . SER A 1 181 ? 12.364 5.328 -18.313 1.00 97.19 181 SER A CA 1
ATOM 1523 C C . SER A 1 181 ? 12.398 5.308 -16.783 1.00 97.19 181 SER A C 1
ATOM 1525 O O . SER A 1 181 ? 11.551 4.668 -16.166 1.00 97.19 181 SER A O 1
ATOM 1527 N N . VAL A 1 182 ? 13.322 6.046 -16.156 1.00 97.19 182 VAL A N 1
ATOM 1528 C CA . VAL A 1 182 ? 13.369 6.199 -14.691 1.00 97.19 182 VAL A CA 1
ATOM 1529 C C . VAL A 1 182 ? 12.090 6.858 -14.176 1.00 97.19 182 VAL A C 1
ATOM 1531 O O . VAL A 1 182 ? 11.535 6.420 -13.173 1.00 97.19 182 VAL A O 1
ATOM 1534 N N . LEU A 1 183 ? 11.578 7.890 -14.850 1.00 95.62 183 LEU A N 1
ATOM 1535 C CA . LEU A 1 183 ? 10.331 8.534 -14.439 1.00 95.62 183 LEU A CA 1
ATOM 1536 C C . LEU A 1 183 ? 9.136 7.575 -14.530 1.00 95.62 183 LEU A C 1
ATOM 1538 O O . LEU A 1 183 ? 8.323 7.547 -13.609 1.00 95.62 183 LEU A O 1
ATOM 1542 N N . MET A 1 184 ? 9.037 6.789 -15.605 1.00 95.31 184 MET A N 1
ATOM 1543 C CA . MET A 1 184 ? 7.989 5.773 -15.762 1.00 95.31 184 MET A CA 1
ATOM 1544 C C . MET A 1 184 ? 8.060 4.702 -14.675 1.00 95.31 184 MET A C 1
ATOM 1546 O O . MET A 1 184 ? 7.022 4.303 -14.153 1.00 95.31 184 MET A O 1
ATOM 1550 N N . GLU A 1 185 ? 9.274 4.285 -14.318 1.00 93.94 185 GLU A N 1
ATOM 1551 C CA . GLU A 1 185 ? 9.518 3.320 -13.252 1.00 93.94 185 GLU A CA 1
ATOM 1552 C C . GLU A 1 185 ? 9.120 3.879 -11.883 1.00 93.94 185 GLU A C 1
ATOM 1554 O O . GLU A 1 185 ? 8.410 3.238 -11.116 1.00 93.94 185 GLU A O 1
ATOM 1559 N N . VAL A 1 186 ? 9.531 5.110 -11.570 1.00 93.69 186 VAL A N 1
ATOM 1560 C CA . VAL A 1 186 ? 9.430 5.651 -10.208 1.00 93.69 186 VAL A CA 1
ATOM 1561 C C . VAL A 1 186 ? 8.111 6.359 -9.915 1.00 93.69 186 VAL A C 1
ATOM 1563 O O . VAL A 1 186 ? 7.641 6.310 -8.776 1.00 93.69 186 VAL A O 1
ATOM 1566 N N . ALA A 1 187 ? 7.478 6.993 -10.904 1.00 92.12 187 ALA A N 1
ATOM 1567 C CA . ALA A 1 187 ? 6.222 7.717 -10.704 1.00 92.12 187 ALA A CA 1
ATOM 1568 C C . ALA A 1 187 ? 5.135 6.896 -9.969 1.00 92.12 187 ALA A C 1
ATOM 1570 O O . ALA A 1 187 ? 4.525 7.436 -9.039 1.00 92.12 187 ALA A O 1
ATOM 1571 N N . PRO A 1 188 ? 4.894 5.609 -10.295 1.00 92.25 188 PRO A N 1
ATOM 1572 C CA . PRO A 1 188 ? 3.901 4.807 -9.587 1.00 92.25 188 PRO A CA 1
ATOM 1573 C C . PRO A 1 188 ? 4.397 4.223 -8.252 1.00 92.25 188 PRO A C 1
ATOM 1575 O O . PRO A 1 188 ? 3.566 3.812 -7.443 1.00 92.25 188 PRO A O 1
ATOM 1578 N N . ILE A 1 189 ? 5.704 4.199 -7.957 1.00 88.88 189 ILE A N 1
ATOM 1579 C CA . ILE A 1 189 ? 6.258 3.476 -6.793 1.00 88.88 189 ILE A CA 1
ATOM 1580 C C . ILE A 1 189 ? 5.736 4.006 -5.462 1.00 88.88 189 ILE A C 1
ATOM 1582 O O . ILE A 1 189 ? 5.356 3.212 -4.604 1.00 88.88 189 ILE A O 1
ATOM 1586 N N . ILE A 1 190 ? 5.685 5.328 -5.265 1.00 90.62 190 ILE A N 1
ATOM 1587 C CA . ILE A 1 190 ? 5.203 5.900 -3.993 1.00 90.62 190 ILE A CA 1
ATOM 1588 C C . ILE A 1 190 ? 3.764 5.452 -3.738 1.00 90.62 190 ILE A C 1
ATOM 1590 O O . ILE A 1 190 ? 3.397 5.055 -2.633 1.00 90.62 190 ILE A O 1
ATOM 1594 N N . TRP A 1 191 ? 2.955 5.483 -4.788 1.00 93.44 191 TRP A N 1
ATOM 1595 C CA . TRP A 1 191 ? 1.561 5.095 -4.742 1.00 93.44 191 TRP A CA 1
ATOM 1596 C C . TRP A 1 191 ? 1.370 3.602 -4.468 1.00 93.44 191 TRP A C 1
ATOM 1598 O O . TRP A 1 191 ? 0.664 3.215 -3.533 1.00 93.44 191 TRP A O 1
ATOM 1608 N N . ILE A 1 192 ? 2.031 2.766 -5.269 1.00 94.62 192 ILE A N 1
ATOM 1609 C CA . ILE A 1 192 ? 2.001 1.306 -5.184 1.00 94.62 192 ILE A CA 1
ATOM 1610 C C . ILE A 1 192 ? 2.526 0.846 -3.823 1.00 94.62 192 ILE A C 1
ATOM 1612 O O . ILE A 1 192 ? 1.863 0.061 -3.145 1.00 94.62 192 ILE A O 1
ATOM 1616 N N . GLY A 1 193 ? 3.667 1.382 -3.387 1.00 95.50 193 GLY A N 1
ATOM 1617 C CA . GLY A 1 193 ? 4.315 1.050 -2.121 1.00 95.50 193 GLY A CA 1
ATOM 1618 C C . GLY A 1 193 ? 3.468 1.424 -0.907 1.00 95.50 193 GLY A C 1
ATOM 1619 O O . GLY A 1 193 ? 3.305 0.608 0.003 1.00 95.50 193 GLY A O 1
ATOM 1620 N N . LEU A 1 194 ? 2.855 2.617 -0.908 1.00 96.25 194 LEU A N 1
ATOM 1621 C CA . LEU A 1 194 ? 1.911 3.013 0.142 1.00 96.25 194 LEU A CA 1
ATOM 1622 C C . LEU A 1 194 ? 0.717 2.063 0.198 1.00 96.25 194 LEU A C 1
ATOM 1624 O O . LEU A 1 194 ? 0.323 1.641 1.282 1.00 96.25 194 LEU A O 1
ATOM 1628 N N . GLY A 1 195 ? 0.152 1.711 -0.955 1.00 96.19 195 GLY A N 1
ATOM 1629 C CA . GLY A 1 195 ? -0.986 0.809 -1.019 1.00 96.19 195 GLY A CA 1
ATOM 1630 C C . GLY A 1 195 ? -0.652 -0.614 -0.573 1.00 96.19 195 GLY A C 1
ATOM 1631 O O . GLY A 1 195 ? -1.412 -1.201 0.195 1.00 96.19 195 GLY A O 1
ATOM 1632 N N . HIS A 1 196 ? 0.502 -1.144 -0.981 1.00 96.81 196 HIS A N 1
ATOM 1633 C CA . HIS A 1 196 ? 0.980 -2.466 -0.581 1.00 96.81 196 HIS A CA 1
ATOM 1634 C C . HIS A 1 196 ? 1.130 -2.573 0.937 1.00 96.81 196 HIS A C 1
ATOM 1636 O O . HIS A 1 196 ? 0.525 -3.442 1.566 1.00 96.81 196 HIS A O 1
ATOM 1642 N N . LEU A 1 197 ? 1.891 -1.657 1.540 1.00 97.44 197 LEU A N 1
ATOM 1643 C CA . LEU A 1 197 ? 2.146 -1.673 2.980 1.00 97.44 197 LEU A CA 1
ATOM 1644 C C . LEU A 1 197 ? 0.909 -1.290 3.800 1.00 97.44 197 LEU A C 1
ATOM 1646 O O . LEU A 1 197 ? 0.763 -1.744 4.933 1.00 97.44 197 LEU A O 1
ATOM 1650 N N . ALA A 1 198 ? -0.017 -0.500 3.247 1.00 97.75 198 ALA A N 1
ATOM 1651 C CA . ALA A 1 198 ? -1.285 -0.210 3.907 1.00 97.75 198 ALA A CA 1
ATOM 1652 C C . ALA A 1 198 ? -2.176 -1.455 4.032 1.00 97.75 198 ALA A C 1
ATOM 1654 O O . ALA A 1 198 ? -2.854 -1.603 5.046 1.00 97.75 198 ALA A O 1
ATOM 1655 N N . ILE A 1 199 ? -2.164 -2.373 3.057 1.00 97.81 199 ILE A N 1
ATOM 1656 C CA . ILE A 1 199 ? -2.897 -3.645 3.176 1.00 97.81 199 ILE A CA 1
ATOM 1657 C C . ILE A 1 199 ? -2.294 -4.498 4.300 1.00 97.81 199 ILE A C 1
ATOM 1659 O O . ILE A 1 199 ? -3.037 -5.013 5.135 1.00 97.81 199 ILE A O 1
ATOM 1663 N N . ASP A 1 200 ? -0.965 -4.586 4.380 1.00 97.62 200 ASP A N 1
ATOM 1664 C CA . ASP A 1 200 ? -0.280 -5.307 5.463 1.00 97.62 200 ASP A CA 1
ATOM 1665 C C . ASP A 1 200 ? -0.593 -4.685 6.834 1.00 97.62 200 ASP A C 1
ATOM 1667 O O . ASP A 1 200 ? -0.924 -5.383 7.794 1.00 97.62 200 ASP A O 1
ATOM 1671 N N . CYS A 1 201 ? -0.595 -3.353 6.909 1.00 97.69 201 CYS A N 1
ATOM 1672 C CA . CYS A 1 201 ? -1.014 -2.617 8.097 1.00 97.69 201 CYS A CA 1
ATOM 1673 C C . CYS A 1 201 ? -2.462 -2.868 8.489 1.00 97.69 201 CYS A C 1
ATOM 1675 O O . CYS A 1 201 ? -2.769 -2.920 9.678 1.00 97.69 201 CYS A O 1
ATOM 1677 N N . LEU A 1 202 ? -3.364 -2.994 7.517 1.00 97.75 202 LEU A N 1
ATOM 1678 C CA . LEU A 1 202 ? -4.768 -3.261 7.791 1.00 97.75 202 LEU A CA 1
ATOM 1679 C C . LEU A 1 202 ? -4.909 -4.613 8.496 1.00 97.75 202 LEU A C 1
ATOM 1681 O O . LEU A 1 202 ? -5.584 -4.701 9.520 1.00 97.75 202 LEU A O 1
ATOM 1685 N N . VAL A 1 203 ? -4.215 -5.639 7.997 1.00 97.31 203 VAL A N 1
ATOM 1686 C CA . VAL A 1 203 ? -4.165 -6.967 8.622 1.00 97.31 203 VAL A CA 1
ATOM 1687 C C . VAL A 1 203 ? -3.557 -6.889 10.024 1.00 97.31 203 VAL A C 1
ATOM 1689 O O . VAL A 1 203 ? -4.165 -7.373 10.977 1.00 97.31 203 VAL A O 1
ATOM 1692 N N . ALA A 1 204 ? -2.414 -6.216 10.184 1.00 98.12 204 ALA A N 1
ATOM 1693 C CA . ALA A 1 204 ? -1.787 -6.017 11.492 1.00 98.12 204 ALA A CA 1
ATOM 1694 C C . ALA A 1 204 ? -2.717 -5.293 12.482 1.00 98.12 204 ALA A C 1
ATOM 1696 O O . ALA A 1 204 ? -2.783 -5.660 13.653 1.00 98.12 204 ALA A O 1
ATOM 1697 N N . THR A 1 205 ? -3.494 -4.315 12.006 1.00 97.88 205 THR A N 1
ATOM 1698 C CA . THR A 1 205 ? -4.463 -3.579 12.828 1.00 97.88 205 THR A CA 1
ATOM 1699 C C . THR A 1 205 ? -5.588 -4.493 13.307 1.00 97.88 205 THR A C 1
ATOM 1701 O O . THR A 1 205 ? -5.959 -4.415 14.476 1.00 97.88 205 THR A O 1
ATOM 1704 N N . TYR A 1 206 ? -6.096 -5.404 12.466 1.00 97.69 206 TYR A N 1
ATOM 1705 C CA . TYR A 1 206 ? -7.082 -6.400 12.905 1.00 97.69 206 TYR A CA 1
ATOM 1706 C C . TYR A 1 206 ? -6.542 -7.298 14.019 1.00 97.69 206 TYR A C 1
ATOM 1708 O O . TYR A 1 206 ? -7.232 -7.508 15.015 1.00 97.69 206 TYR A O 1
ATOM 1716 N N . TYR A 1 207 ? -5.309 -7.793 13.886 1.00 98.06 207 TYR A N 1
ATOM 1717 C CA . TYR A 1 207 ? -4.689 -8.611 14.930 1.00 98.06 207 TYR A CA 1
ATOM 1718 C C . TYR A 1 207 ? -4.444 -7.823 16.217 1.00 98.06 207 TYR A C 1
ATOM 1720 O O . TYR A 1 207 ? -4.751 -8.323 17.295 1.00 98.06 207 TYR A O 1
ATOM 1728 N N . ALA A 1 208 ? -3.979 -6.577 16.115 1.00 97.81 208 ALA A N 1
ATOM 1729 C CA . ALA A 1 208 ? -3.795 -5.705 17.272 1.00 97.81 208 ALA A CA 1
ATOM 1730 C C . ALA A 1 208 ? -5.124 -5.424 17.997 1.00 97.81 208 ALA A C 1
ATOM 1732 O O . ALA A 1 208 ? -5.162 -5.381 19.227 1.00 97.81 208 ALA A O 1
ATOM 1733 N N . GLN A 1 209 ? -6.227 -5.280 17.251 1.00 97.06 209 GLN A N 1
ATOM 1734 C CA . GLN A 1 209 ? -7.558 -5.166 17.847 1.00 97.06 209 GLN A CA 1
ATOM 1735 C C . GLN A 1 209 ? -8.005 -6.457 18.529 1.00 97.06 209 GLN A C 1
ATOM 1737 O O . GLN A 1 209 ? -8.502 -6.412 19.649 1.00 97.06 209 GLN A O 1
ATOM 1742 N N . ALA A 1 210 ? -7.807 -7.616 17.905 1.00 96.88 210 ALA A N 1
ATOM 1743 C CA . ALA A 1 210 ? -8.130 -8.887 18.547 1.00 96.88 210 ALA A CA 1
ATOM 1744 C C . ALA A 1 210 ? -7.328 -9.077 19.850 1.00 96.88 210 ALA A C 1
ATOM 1746 O O . ALA A 1 210 ? -7.887 -9.453 20.878 1.00 96.88 210 ALA A O 1
ATOM 1747 N N . GLU A 1 211 ? -6.035 -8.750 19.830 1.00 98.06 211 GLU A N 1
ATOM 1748 C CA . GLU A 1 211 ? -5.153 -8.843 20.993 1.00 98.06 211 GLU A CA 1
ATOM 1749 C C . GLU A 1 211 ? -5.610 -7.932 22.141 1.00 98.06 211 GLU A C 1
ATOM 1751 O O . GLU A 1 211 ? -5.691 -8.383 23.285 1.00 98.06 211 GLU A O 1
ATOM 1756 N N . VAL A 1 212 ? -5.925 -6.660 21.867 1.00 97.56 212 VAL A N 1
ATOM 1757 C CA . VAL A 1 212 ? -6.353 -5.734 22.927 1.00 97.56 212 VAL A CA 1
ATOM 1758 C C . VAL A 1 212 ? -7.707 -6.131 23.514 1.00 97.56 212 VAL A C 1
ATOM 1760 O O . VAL A 1 212 ? -7.878 -6.052 24.726 1.00 97.56 212 VAL A O 1
ATOM 1763 N N . GLN A 1 213 ? -8.632 -6.640 22.698 1.00 96.81 213 GLN A N 1
ATOM 1764 C CA . GLN A 1 213 ? -9.925 -7.129 23.185 1.00 96.81 213 GLN A CA 1
ATOM 1765 C C . GLN A 1 213 ? -9.755 -8.345 24.106 1.00 96.81 213 GLN A C 1
ATOM 1767 O O . GLN A 1 213 ? -10.376 -8.412 25.164 1.00 96.81 213 GLN A O 1
ATOM 1772 N N . LEU A 1 214 ? -8.841 -9.267 23.783 1.00 97.31 214 LEU A N 1
ATOM 1773 C CA . LEU A 1 214 ? -8.499 -10.377 24.679 1.00 97.31 214 LEU A CA 1
ATOM 1774 C C . LEU A 1 214 ? -7.858 -9.897 25.990 1.00 97.31 214 LEU A C 1
ATOM 1776 O O . LEU A 1 214 ? -8.155 -10.451 27.049 1.00 97.31 214 LEU A O 1
ATOM 1780 N N . LYS A 1 215 ? -7.015 -8.857 25.949 1.00 97.12 215 LYS A N 1
ATOM 1781 C CA . LYS A 1 215 ? -6.443 -8.244 27.162 1.00 97.12 215 LYS A CA 1
ATOM 1782 C C . LYS A 1 215 ? -7.512 -7.596 28.039 1.00 97.12 215 LYS A C 1
ATOM 1784 O O . LYS A 1 215 ? -7.442 -7.750 29.253 1.00 97.12 215 LYS A O 1
ATOM 1789 N N . ILE A 1 216 ? -8.501 -6.936 27.437 1.00 95.31 216 ILE A N 1
ATOM 1790 C CA . ILE A 1 216 ? -9.650 -6.366 28.152 1.00 95.31 216 ILE A CA 1
ATOM 1791 C C . ILE A 1 216 ? -10.465 -7.469 28.827 1.00 95.31 216 ILE A C 1
ATOM 1793 O O . ILE A 1 216 ? -10.724 -7.388 30.023 1.00 95.31 216 ILE A O 1
ATOM 1797 N N . ILE A 1 217 ? -10.798 -8.542 28.103 1.00 95.06 217 ILE A N 1
ATOM 1798 C CA . ILE A 1 217 ? -11.518 -9.690 28.677 1.00 95.06 217 ILE A CA 1
ATOM 1799 C C . ILE A 1 217 ? -10.733 -10.285 29.846 1.00 95.06 217 ILE A C 1
ATOM 1801 O O . ILE A 1 217 ? -11.299 -10.505 30.913 1.00 95.06 217 ILE A O 1
ATOM 1805 N N . LYS A 1 218 ? -9.427 -10.508 29.668 1.00 96.31 218 LYS A N 1
ATOM 1806 C CA . LYS A 1 218 ? -8.552 -11.007 30.731 1.00 96.31 218 LYS A CA 1
ATOM 1807 C C . LYS A 1 218 ? -8.597 -10.095 31.960 1.00 96.31 218 LYS A C 1
ATOM 1809 O O . LYS A 1 218 ? -8.835 -10.588 33.055 1.00 96.31 218 LYS A O 1
ATOM 1814 N N . TYR A 1 219 ? -8.405 -8.791 31.769 1.00 94.88 219 TYR A N 1
ATOM 1815 C CA . TYR A 1 219 ? -8.421 -7.814 32.855 1.00 94.88 219 TYR A CA 1
ATOM 1816 C C . TYR A 1 219 ? -9.759 -7.831 33.607 1.00 94.88 219 TYR A C 1
ATOM 1818 O O . TYR A 1 219 ? -9.776 -7.930 34.831 1.00 94.88 219 TYR A O 1
ATOM 1826 N N . ASN A 1 220 ? -10.875 -7.834 32.877 1.00 91.19 220 ASN A N 1
ATOM 1827 C CA . ASN A 1 220 ? -12.215 -7.867 33.461 1.00 91.19 220 ASN A CA 1
ATOM 1828 C C . ASN A 1 220 ? -12.501 -9.172 34.219 1.00 91.19 220 ASN A C 1
ATOM 1830 O O . ASN A 1 220 ? -13.200 -9.145 35.225 1.00 91.19 220 ASN A O 1
ATOM 1834 N N . LEU A 1 221 ? -11.960 -10.308 33.765 1.00 92.12 221 LEU A N 1
ATOM 1835 C CA . LEU A 1 221 ? -12.067 -11.584 34.478 1.00 92.12 221 LEU A CA 1
ATOM 1836 C C . LEU A 1 221 ? -11.224 -11.603 35.758 1.00 92.12 221 LEU A C 1
ATOM 1838 O O . LEU A 1 221 ? -11.689 -12.111 36.774 1.00 92.12 221 LEU A O 1
ATOM 1842 N N . GLU A 1 222 ? -10.012 -11.043 35.718 1.00 92.44 222 GLU A N 1
ATOM 1843 C CA . GLU A 1 222 ? -9.124 -10.941 36.886 1.00 92.44 222 GLU A CA 1
ATOM 1844 C C . GLU A 1 222 ? -9.738 -10.076 37.995 1.00 92.44 222 GLU A C 1
ATOM 1846 O O . GLU A 1 222 ? -9.600 -10.414 39.165 1.00 92.44 222 GLU A O 1
ATOM 1851 N N . HIS A 1 223 ? -10.476 -9.027 37.624 1.00 87.81 223 HIS A N 1
ATOM 1852 C CA . HIS A 1 223 ? -11.077 -8.069 38.559 1.00 87.81 223 HIS A CA 1
ATOM 1853 C C . HIS A 1 223 ? -12.591 -8.294 38.743 1.00 87.81 223 HIS A C 1
ATOM 1855 O O . HIS A 1 223 ? -13.289 -7.449 39.297 1.00 87.81 223 HIS A O 1
ATOM 1861 N N . LEU A 1 224 ? -13.135 -9.437 38.298 1.00 85.44 224 LEU A N 1
ATOM 1862 C CA . LEU A 1 224 ? -14.579 -9.722 38.351 1.00 85.44 224 LEU A CA 1
ATOM 1863 C C . LEU A 1 224 ? -15.129 -9.739 39.788 1.00 85.44 224 LEU A C 1
ATOM 1865 O O . LEU A 1 224 ? -16.305 -9.456 40.014 1.00 85.44 224 LEU A O 1
ATOM 1869 N N . PHE A 1 225 ? -14.282 -10.102 40.751 1.00 84.31 225 PHE A N 1
ATOM 1870 C CA . PHE A 1 225 ? -14.624 -10.180 42.172 1.00 84.31 225 PHE A CA 1
ATOM 1871 C C . PHE A 1 225 ? -14.008 -9.062 43.005 1.00 84.31 225 PHE A C 1
ATOM 1873 O O . PHE A 1 225 ? -14.192 -9.062 44.225 1.00 84.31 225 PHE A O 1
ATOM 1880 N N . ASP A 1 226 ? -13.320 -8.116 42.365 1.00 81.94 226 ASP A N 1
ATOM 1881 C CA . ASP A 1 226 ? -12.839 -6.920 43.032 1.00 81.94 226 ASP A CA 1
ATOM 1882 C C . ASP A 1 226 ? -14.062 -6.043 43.292 1.00 81.94 226 ASP A C 1
ATOM 1884 O O . ASP A 1 226 ? -14.509 -5.250 42.465 1.00 81.94 226 ASP A O 1
ATOM 1888 N N . THR A 1 227 ? -14.691 -6.266 44.445 1.00 56.72 227 THR A N 1
ATOM 1889 C CA . THR A 1 227 ? -15.734 -5.401 44.988 1.00 56.72 227 THR A CA 1
ATOM 1890 C C . THR A 1 227 ? -15.113 -4.056 45.339 1.00 56.72 227 THR A C 1
ATOM 1892 O O . THR A 1 227 ? -14.846 -3.757 46.502 1.00 56.72 227 THR A O 1
ATOM 1895 N N . ASP A 1 228 ? -14.885 -3.227 44.327 1.00 54.88 228 ASP A N 1
ATOM 1896 C CA . ASP A 1 228 ? -14.647 -1.813 44.534 1.00 54.88 228 ASP A CA 1
ATOM 1897 C C . ASP A 1 228 ? -15.956 -1.208 45.040 1.00 54.88 228 A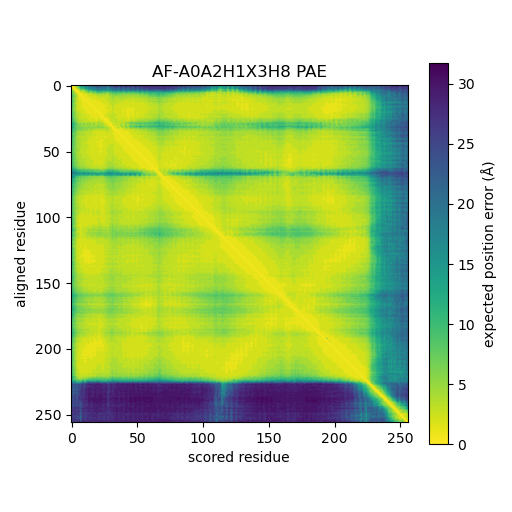SP A C 1
ATOM 1899 O O . ASP A 1 228 ? -16.916 -1.020 44.290 1.00 54.88 228 ASP A O 1
ATOM 1903 N N . ALA A 1 229 ? -15.980 -0.864 46.330 1.00 50.16 229 ALA A N 1
ATOM 1904 C CA . ALA A 1 229 ? -17.068 -0.163 47.021 1.00 50.16 229 ALA A CA 1
ATOM 1905 C C . ALA A 1 229 ? -17.479 1.177 46.356 1.00 50.16 229 ALA A C 1
ATOM 1907 O O . ALA A 1 229 ? -18.438 1.825 46.773 1.00 50.16 229 ALA A O 1
ATOM 1908 N N . ALA A 1 230 ? -16.761 1.612 45.315 1.00 49.12 230 ALA A N 1
ATOM 1909 C CA . ALA A 1 230 ? -17.100 2.753 44.475 1.00 49.12 230 ALA A CA 1
ATOM 1910 C C . ALA A 1 230 ? -18.126 2.426 43.366 1.00 49.12 230 ALA A C 1
ATOM 1912 O O . ALA A 1 230 ? -18.819 3.332 42.901 1.00 49.12 230 ALA A O 1
ATOM 1913 N N . THR A 1 231 ? -18.261 1.160 42.957 1.00 49.88 231 THR A N 1
ATOM 1914 C CA . THR A 1 231 ? -19.104 0.747 41.816 1.00 49.88 231 THR A CA 1
ATOM 1915 C C . THR A 1 231 ? -20.583 0.601 42.193 1.00 49.88 231 THR A C 1
ATOM 1917 O O . THR A 1 231 ? -21.453 0.834 41.353 1.00 49.88 231 THR A O 1
ATOM 1920 N N . GLU A 1 232 ? -20.889 0.348 43.472 1.00 48.12 232 GLU A N 1
ATOM 1921 C CA . GLU A 1 232 ? -22.270 0.272 43.985 1.00 48.12 232 GLU A CA 1
ATOM 1922 C C . GLU A 1 232 ? -23.055 1.585 43.817 1.00 48.12 232 GLU A C 1
ATOM 1924 O O . GLU A 1 232 ? -24.273 1.552 43.682 1.00 48.12 232 GLU A O 1
ATOM 1929 N N . ARG A 1 233 ? -22.393 2.751 43.762 1.00 44.41 233 ARG A N 1
ATOM 1930 C CA . ARG A 1 233 ? -23.091 4.047 43.626 1.00 44.41 233 ARG A CA 1
ATOM 1931 C C . ARG A 1 233 ? -23.383 4.472 42.187 1.00 44.41 233 ARG A C 1
ATOM 1933 O O . ARG A 1 233 ? -24.163 5.397 41.993 1.00 44.41 233 ARG A O 1
ATOM 1940 N N . ALA A 1 234 ? -22.759 3.847 41.189 1.00 48.31 234 ALA A N 1
ATOM 1941 C CA . ALA A 1 234 ? -22.920 4.231 39.781 1.00 48.31 234 ALA A CA 1
ATOM 1942 C C . ALA A 1 234 ? -23.821 3.272 38.981 1.00 48.31 234 ALA A C 1
ATOM 1944 O O . ALA A 1 234 ? -24.248 3.609 37.877 1.00 48.31 234 ALA A O 1
ATOM 1945 N N . GLN A 1 235 ? -24.110 2.083 39.519 1.00 47.31 235 GLN A N 1
ATOM 1946 C CA . GLN A 1 235 ? -24.869 1.036 38.827 1.00 47.31 235 GLN A CA 1
ATOM 1947 C C . GLN A 1 235 ? -26.397 1.158 38.952 1.00 47.31 235 GLN A C 1
ATOM 1949 O O . GLN A 1 235 ? -27.103 0.441 38.245 1.00 47.31 235 GLN A O 1
ATOM 1954 N N . ASP A 1 236 ? -26.914 2.073 39.776 1.00 48.00 236 ASP A N 1
ATOM 1955 C CA . ASP A 1 236 ? -28.342 2.101 40.133 1.00 48.00 236 ASP A CA 1
ATOM 1956 C C . ASP A 1 236 ? -29.267 2.706 39.052 1.00 48.00 236 ASP A C 1
ATOM 1958 O O . ASP A 1 236 ? -30.478 2.531 39.107 1.00 48.00 236 ASP A O 1
ATOM 1962 N N . GLU A 1 237 ? -28.743 3.384 38.019 1.00 47.34 237 GLU A N 1
ATOM 1963 C CA . GLU A 1 237 ? -29.631 4.161 37.134 1.00 47.34 237 GLU A CA 1
ATOM 1964 C C . GLU A 1 237 ? -29.884 3.620 35.716 1.00 47.34 237 GLU A C 1
ATOM 1966 O O . GLU A 1 237 ? -30.871 4.050 35.118 1.00 47.34 237 GLU A O 1
ATOM 1971 N N . ARG A 1 238 ? -29.078 2.724 35.108 1.00 45.47 238 ARG A N 1
ATOM 1972 C CA . ARG A 1 238 ? -29.233 2.451 33.645 1.00 45.47 238 ARG A CA 1
ATOM 1973 C C . ARG A 1 238 ? -28.888 1.063 33.086 1.00 45.47 238 ARG A C 1
ATOM 1975 O O . ARG A 1 238 ? -28.637 0.969 31.885 1.00 45.47 238 ARG A O 1
ATOM 1982 N N . PHE A 1 239 ? -28.912 -0.021 33.859 1.00 48.03 239 PHE A N 1
ATOM 1983 C CA . PHE A 1 239 ? -28.717 -1.358 33.275 1.00 48.03 239 PHE A CA 1
ATOM 1984 C C . PHE A 1 239 ? -29.955 -2.248 33.422 1.00 48.03 239 PHE A C 1
ATOM 1986 O O . PHE A 1 239 ? -30.266 -2.740 34.502 1.00 48.03 239 PHE A O 1
ATOM 1993 N N . THR A 1 240 ? -30.622 -2.542 32.301 1.00 45.44 240 THR A N 1
ATOM 1994 C CA . THR A 1 240 ? -31.322 -3.819 32.127 1.00 45.44 240 THR A CA 1
ATOM 1995 C C . THR A 1 240 ? -30.253 -4.907 32.091 1.00 45.44 240 THR A C 1
ATOM 1997 O O . THR A 1 240 ? -29.742 -5.287 31.040 1.00 45.44 240 THR A O 1
ATOM 2000 N N . ALA A 1 241 ? -29.845 -5.341 33.281 1.00 43.44 241 ALA A N 1
ATOM 2001 C CA . ALA A 1 241 ? -28.920 -6.439 33.469 1.00 43.44 241 ALA A CA 1
ATOM 2002 C C . ALA A 1 241 ? -29.442 -7.676 32.728 1.00 43.44 241 ALA A C 1
ATOM 2004 O O . ALA A 1 241 ? -30.579 -8.105 32.943 1.00 43.44 241 ALA A O 1
ATOM 2005 N N . TYR A 1 242 ? -28.602 -8.264 31.874 1.00 45.72 242 TYR A N 1
ATOM 2006 C CA . TYR A 1 242 ? -28.769 -9.661 31.504 1.00 45.72 242 TYR A CA 1
ATOM 2007 C C . TYR A 1 242 ? -28.637 -10.465 32.800 1.00 45.72 242 TYR A C 1
ATOM 2009 O O . TYR A 1 242 ? -27.544 -10.649 33.335 1.00 45.72 242 TYR A O 1
ATOM 2017 N N . ARG A 1 243 ? -29.783 -10.842 33.365 1.00 39.94 243 ARG A N 1
ATOM 2018 C CA . ARG A 1 243 ? -29.875 -11.700 34.536 1.00 39.94 243 ARG A CA 1
ATOM 2019 C C . ARG A 1 243 ? -29.678 -13.121 34.037 1.00 39.94 243 ARG A C 1
ATOM 2021 O O . ARG A 1 243 ? -30.650 -13.824 33.787 1.00 39.94 243 ARG A O 1
ATOM 2028 N N . ASP A 1 244 ? -28.423 -13.512 33.853 1.00 48.84 244 ASP A N 1
ATOM 2029 C CA . ASP A 1 244 ? -28.123 -14.935 33.861 1.00 48.84 244 ASP A CA 1
ATOM 2030 C C . ASP A 1 244 ? -28.583 -15.448 35.230 1.00 48.84 244 ASP A C 1
ATOM 2032 O O . ASP A 1 244 ? -28.340 -14.793 36.255 1.00 48.84 244 ASP A O 1
ATOM 2036 N N . GLU A 1 245 ? -29.320 -16.556 35.267 1.00 49.31 245 GLU A N 1
ATOM 2037 C CA . GLU A 1 245 ? -29.552 -17.258 36.523 1.00 49.31 245 GLU A CA 1
ATOM 2038 C C . GLU A 1 245 ? -28.176 -17.708 37.005 1.00 49.31 245 GLU A C 1
ATOM 2040 O O . GLU A 1 245 ? -27.694 -18.774 36.634 1.00 49.31 245 GLU A O 1
ATOM 2045 N N . MET A 1 246 ? -27.491 -16.855 37.776 1.00 48.38 246 MET A N 1
ATOM 2046 C CA . MET A 1 246 ? -26.229 -17.212 38.397 1.00 48.38 246 MET A CA 1
ATOM 2047 C C . MET A 1 246 ? -26.492 -18.462 39.224 1.00 48.38 246 MET A C 1
ATOM 2049 O O . MET A 1 246 ? -27.046 -18.388 40.327 1.00 48.38 246 MET A O 1
ATOM 2053 N N . ASP A 1 247 ? -26.073 -19.610 38.691 1.00 50.69 247 ASP A N 1
ATOM 2054 C CA . ASP A 1 247 ? -25.880 -20.816 39.467 1.00 50.69 247 ASP A CA 1
ATOM 2055 C C . ASP A 1 247 ? -24.931 -20.411 40.596 1.00 50.69 247 ASP A C 1
ATOM 2057 O O . ASP A 1 247 ? -23.734 -20.175 40.401 1.00 50.69 247 ASP A O 1
ATOM 2061 N N . ARG A 1 248 ? -25.492 -20.267 41.802 1.00 56.06 248 ARG A N 1
ATOM 2062 C CA . ARG A 1 248 ? -24.772 -19.846 43.012 1.00 56.06 248 ARG A CA 1
ATOM 2063 C C . ARG A 1 248 ? -23.575 -20.760 43.311 1.00 56.06 248 ARG A C 1
ATOM 2065 O O . ARG A 1 248 ? -22.742 -20.424 44.150 1.00 56.06 248 ARG A O 1
ATOM 2072 N N . ASN A 1 249 ? -23.463 -21.895 42.621 1.00 55.88 249 ASN A N 1
ATOM 2073 C CA . ASN A 1 249 ? -22.360 -22.834 42.724 1.00 55.88 249 ASN A CA 1
ATOM 2074 C C . ASN A 1 249 ? -21.126 -22.487 41.881 1.00 55.88 249 ASN A C 1
ATOM 2076 O O . ASN A 1 249 ? -20.086 -23.096 42.121 1.00 55.88 249 ASN A O 1
ATOM 2080 N N . VAL A 1 250 ? -21.168 -21.527 40.949 1.00 61.06 250 VAL A N 1
ATOM 2081 C CA . VAL A 1 250 ? -19.981 -21.165 40.143 1.00 61.06 250 VAL A CA 1
ATOM 2082 C C . VAL A 1 250 ? -18.840 -20.698 41.050 1.00 61.06 250 VAL A C 1
ATOM 2084 O O . VAL A 1 250 ? -17.719 -21.182 40.931 1.00 61.06 250 VAL A O 1
ATOM 2087 N N . ARG A 1 251 ? -19.141 -19.878 42.065 1.00 52.56 251 ARG A N 1
ATOM 2088 C CA . ARG A 1 251 ? -18.145 -19.399 43.038 1.00 52.56 251 ARG A CA 1
ATOM 2089 C C . ARG A 1 251 ? -17.514 -20.528 43.866 1.00 52.56 251 ARG A C 1
ATOM 2091 O O . ARG A 1 251 ? -16.372 -20.398 44.275 1.00 52.56 251 ARG A O 1
ATOM 2098 N N . ARG A 1 252 ? -18.216 -21.650 44.082 1.00 54.47 252 ARG A N 1
ATOM 2099 C CA . ARG A 1 252 ? -17.661 -22.836 44.769 1.00 54.47 252 ARG A CA 1
ATOM 2100 C C . ARG A 1 252 ? -16.742 -23.677 43.883 1.00 54.47 252 ARG A C 1
ATOM 2102 O O . ARG A 1 252 ? -15.931 -24.417 44.420 1.00 54.47 252 ARG A O 1
ATOM 2109 N N . ARG A 1 253 ? -16.866 -23.589 42.554 1.00 56.59 253 ARG A N 1
ATOM 2110 C CA . ARG A 1 253 ? -16.064 -24.384 41.605 1.00 56.59 253 ARG A CA 1
ATOM 2111 C C . ARG A 1 253 ? -14.694 -23.775 41.296 1.00 56.59 253 ARG A C 1
ATOM 2113 O O . ARG A 1 253 ? -13.849 -24.475 40.759 1.00 56.59 253 ARG A O 1
ATOM 2120 N N . PHE A 1 254 ? -14.483 -22.503 41.636 1.00 52.12 254 PHE A N 1
ATOM 2121 C CA . PHE A 1 254 ? -13.236 -21.774 41.372 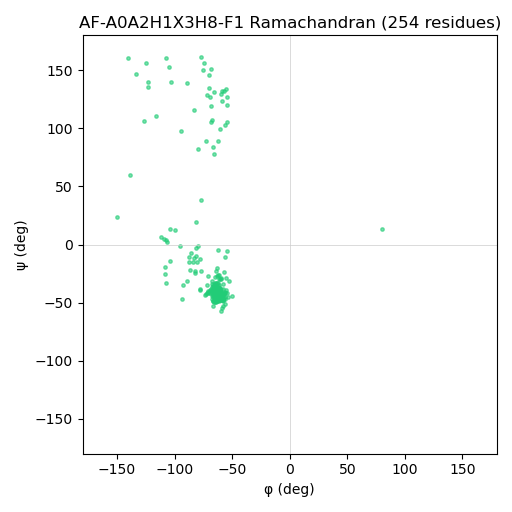1.00 52.12 254 PHE A CA 1
ATOM 2122 C C . PHE A 1 254 ? -12.442 -21.419 42.639 1.00 52.12 254 PHE A C 1
ATOM 2124 O O . PHE A 1 254 ? -11.437 -20.722 42.548 1.00 52.12 254 PHE A O 1
ATOM 2131 N N . VAL A 1 255 ? -12.865 -21.905 43.812 1.00 42.97 255 VAL A N 1
ATOM 2132 C CA . VAL A 1 255 ? -12.042 -21.875 45.030 1.00 42.97 255 VAL A CA 1
ATOM 2133 C C . VAL A 1 255 ? -11.322 -23.219 45.133 1.00 42.97 255 VAL A C 1
ATOM 2135 O O . VAL A 1 255 ? -11.903 -24.213 45.573 1.00 42.97 255 VAL A O 1
ATOM 2138 N N . HIS A 1 256 ? -10.070 -23.237 44.687 1.00 43.50 256 HIS A N 1
ATOM 2139 C CA . HIS A 1 256 ? -9.076 -24.259 45.005 1.00 43.50 256 HIS A CA 1
ATOM 2140 C C . HIS A 1 256 ? -7.878 -23.580 45.654 1.00 43.50 256 HIS A C 1
ATOM 2142 O O . HIS A 1 256 ? -7.443 -22.541 45.111 1.00 43.50 256 HIS A O 1
#

Mean predicted aligned error: 7.87 Å

Organism: Spodoptera frugiperda (NCBI:txid7108)

Secondary structure (DSSP, 8-state):
----PPPGGGGGHHHHHHHHHTTSS--SS--S-HHHHHHHHHHHHHHHHHHHHHHHHHHHHHHHHTTT-HHHHHHHHHHHHHHHHHHHHHHHHHHTHHHHHHHHHHHTSGGGS--SHHHHHHHHHHHHHHHHHHHHHHHHHHHHHHHHHHHHHHHHHH-TT---SS--SS--SSHHHHHHHHHHHHTTHHHHHHHHHHHHHHHHHHHHHHHHHHHHHHHHHHTTT---TTGGGTSSSS---------TTHHHHS--

Foldseek 3Di:
DPDDFDALLLLLPLLVVLCLVLLLDADPDDDPDPVVNVCSVVVNVVSLVLLVVLLVQLVVLLVVCVPPPVPLNVVSVVVNVLSVVLNVLSVVCVVCVVVVVVVSVVSRDPVLTDPDPVLRVLSVVLSVVLNVQLVVLLVVQVVCLVVVLVVLVVQCVVPLPDADSGHDPDDCSDPVNVVVSSCSNRVCSSSSSSNSVSSVSSVVSVVSSVVSSVVVVVVCVVCVPVPPVVVVVVPPPDDPDPPDVPPVCPVVVPDD

InterPro domains:
  IPR004117 Olfactory receptor, insect [PF02949] (76-235)
  IPR004117 Olfactory receptor, insect [PTHR21137] (3-228)

pLDDT: mean 88.51, std 15.66, range [39.47, 98.12]

Solvent-accessible surface area (backbone atoms only — not comparable to full-atom values): 14584 Å² total; per-residue (Å²): 130,83,80,79,77,67,52,60,55,63,38,46,49,63,40,49,51,47,24,35,72,54,28,77,40,73,75,93,62,86,63,92,51,64,65,63,49,53,52,49,65,56,44,25,59,49,43,52,50,50,52,52,50,56,46,49,31,32,52,50,31,38,67,70,28,59,85,84,36,55,70,60,24,52,56,30,49,60,54,45,55,58,48,53,50,40,52,54,49,49,52,50,49,64,76,40,40,72,57,54,51,51,51,54,53,58,50,62,34,74,88,64,36,55,86,47,75,65,40,42,51,52,50,50,51,53,25,52,51,43,46,49,49,53,50,51,51,55,50,52,37,52,51,46,58,52,51,51,58,52,50,56,53,52,46,36,72,78,33,84,78,57,78,69,66,53,54,64,102,62,70,49,81,47,71,68,35,36,52,52,51,49,46,66,62,47,68,54,42,47,51,52,48,49,38,48,54,30,54,54,47,47,54,51,47,52,52,54,50,53,53,49,52,52,50,44,53,50,52,51,62,75,46,67,80,63,79,55,84,71,53,74,77,71,61,81,80,80,68,89,66,85,76,67,84,72,61,80,58,58,71,63,74,73,68,126

Sequence (256 aa):
MSEQKITPFESFSEVYKVLIWVGYFKFLKKPRNRCLWICHQIYRPLAFILVLWYNAVHLIFIVQGFHDHLDDVFESARIEIIQVNLVVKLITLYVYTSRIEKINKLIDEPIFAAYTKKDEEMLLQTTRNMHRLVRYIKISVSLAGVFWPGSLFAKRYQDPKAVVYIYTPFDTESWTGYSLSVLMEVAPIIWIGLGHLAIDCLVATYYAQAEVQLKIIKYNLEHLFDTDAATERAQDERFTAYRDEMDRNVRRRFVH